Protein AF-A0A2G2HKJ2-F1 (afdb_monomer_lite)

Secondary structure (DSSP, 8-state):
-HHHHHHHHHHHTTS---PPEEEEPEETTEEEEESEEESS-EEE---SSS----STTTTTT-TT--HHHHHHHHHHHHHHHHHHTT----EEEEETTTEEEEEEE-SPP-TTTTTEEEEPEETTEEEEESEEESS-EEEEEEE------HHHHTTT-----HHHHHHHHHHHHHHHHHTTS--EEEE-STT-EEEEEE-

Structure (mmCIF, N/CA/C/O backbone):
data_AF-A0A2G2HKJ2-F1
#
_entry.id   AF-A0A2G2HKJ2-F1
#
loop_
_atom_site.group_PDB
_atom_site.id
_atom_site.type_symbol
_atom_site.label_atom_id
_atom_site.label_alt_id
_atom_site.label_comp_id
_atom_site.label_asym_id
_atom_site.label_entity_id
_atom_site.label_seq_id
_atom_site.pdbx_PDB_ins_code
_atom_site.Cartn_x
_atom_site.Cartn_y
_atom_site.Cartn_z
_atom_site.occupancy
_atom_site.B_iso_or_equiv
_atom_site.auth_seq_id
_atom_site.auth_comp_id
_atom_site.auth_asym_id
_atom_site.auth_atom_id
_atom_site.pdbx_PDB_model_num
ATOM 1 N N . MET A 1 1 ? -19.735 -28.233 -35.154 1.00 52.03 1 MET A N 1
ATOM 2 C CA . MET A 1 1 ? -19.304 -28.441 -33.749 1.00 52.03 1 MET A CA 1
ATOM 3 C C . MET A 1 1 ? -17.831 -28.107 -33.473 1.00 52.03 1 MET A C 1
ATOM 5 O O . MET A 1 1 ? -17.578 -27.467 -32.465 1.00 52.03 1 MET A O 1
ATOM 9 N N . ARG A 1 2 ? -16.859 -28.416 -34.354 1.00 47.97 2 ARG A N 1
ATOM 10 C CA . ARG A 1 2 ? -15.429 -28.080 -34.124 1.00 47.97 2 ARG A CA 1
ATOM 11 C C . ARG A 1 2 ? -15.113 -26.580 -33.939 1.00 47.97 2 ARG A C 1
ATOM 13 O O . ARG A 1 2 ? -14.234 -26.255 -33.157 1.00 47.97 2 ARG A O 1
ATOM 20 N N . LYS A 1 3 ? -15.853 -25.666 -34.584 1.00 49.62 3 LYS A N 1
ATOM 21 C CA . LYS A 1 3 ? -15.628 -24.207 -34.464 1.00 49.62 3 LYS A CA 1
ATOM 22 C C . LYS A 1 3 ? -16.093 -23.591 -33.130 1.00 49.62 3 LYS A C 1
ATOM 24 O O . LYS A 1 3 ? -15.545 -22.571 -32.734 1.00 49.62 3 LYS A O 1
ATOM 29 N N . LEU A 1 4 ? -17.049 -24.206 -32.421 1.00 50.69 4 LEU A N 1
ATOM 30 C CA . LEU A 1 4 ? -17.496 -23.726 -31.100 1.00 50.69 4 LEU A CA 1
ATOM 31 C C . LEU A 1 4 ? -16.528 -24.129 -29.977 1.00 50.69 4 LEU A C 1
ATOM 33 O O . LEU A 1 4 ? -16.338 -23.369 -29.033 1.00 50.69 4 LEU A O 1
ATOM 37 N N . LEU A 1 5 ? -15.862 -25.281 -30.112 1.00 47.31 5 LEU A N 1
ATOM 38 C CA . LEU A 1 5 ? -14.882 -25.753 -29.130 1.00 47.31 5 LEU A CA 1
ATOM 39 C C . LEU A 1 5 ? -13.623 -24.863 -29.098 1.00 47.31 5 LEU A C 1
ATOM 41 O O . LEU A 1 5 ? -13.052 -24.631 -28.038 1.00 47.31 5 LEU A O 1
ATOM 45 N N . SER A 1 6 ? -13.224 -24.300 -30.245 1.00 51.47 6 SER A N 1
ATOM 46 C CA . SER A 1 6 ? -12.048 -23.421 -30.350 1.00 51.47 6 SER A CA 1
ATOM 47 C C . SER A 1 6 ? -12.245 -22.042 -29.705 1.00 51.47 6 SER A C 1
ATOM 49 O O . SER A 1 6 ? -11.276 -21.453 -29.236 1.00 51.47 6 SER A O 1
ATOM 51 N N . ILE A 1 7 ? -13.480 -21.533 -29.636 1.00 54.12 7 ILE A N 1
ATOM 52 C CA . ILE A 1 7 ? -13.782 -20.233 -29.008 1.00 54.12 7 ILE A CA 1
ATOM 53 C C . ILE A 1 7 ? -13.769 -20.354 -27.475 1.00 54.12 7 ILE A C 1
ATOM 55 O O . ILE A 1 7 ? -13.317 -19.440 -26.790 1.00 54.12 7 ILE A O 1
ATOM 59 N N . LEU A 1 8 ? -14.180 -21.505 -26.932 1.00 48.53 8 LEU A N 1
ATOM 60 C CA . LEU A 1 8 ? -14.198 -21.745 -25.487 1.00 48.53 8 LEU A CA 1
ATOM 61 C C . LEU A 1 8 ? -12.781 -21.880 -24.895 1.00 48.53 8 LEU A C 1
ATOM 63 O O . LEU A 1 8 ? -12.517 -21.385 -23.803 1.00 48.53 8 LEU A O 1
ATOM 67 N N . VAL A 1 9 ? -11.840 -22.472 -25.640 1.00 52.41 9 VAL A N 1
ATOM 68 C CA . VAL A 1 9 ? -10.432 -22.600 -25.213 1.00 52.41 9 VAL A CA 1
ATOM 69 C C . VAL A 1 9 ? -9.710 -21.244 -25.218 1.00 52.41 9 VAL A C 1
ATOM 71 O O . VAL A 1 9 ? -8.873 -20.996 -24.352 1.00 52.41 9 VAL A O 1
ATOM 74 N N . LEU A 1 10 ? -10.083 -20.323 -26.117 1.00 45.00 10 LEU A N 1
ATOM 75 C CA . LEU A 1 10 ? -9.480 -18.985 -26.190 1.00 45.00 10 LEU A CA 1
ATOM 76 C C . LEU A 1 10 ? -9.860 -18.086 -24.994 1.00 45.00 10 LEU A C 1
ATOM 78 O O . LEU A 1 10 ? -9.082 -17.218 -24.598 1.00 45.00 10 LEU A O 1
ATOM 82 N N . PHE A 1 11 ? -11.033 -18.307 -24.388 1.00 47.16 11 PHE A N 1
ATOM 83 C CA . PHE A 1 11 ? -11.491 -17.539 -23.222 1.00 47.16 11 PHE A CA 1
ATOM 84 C C . PHE A 1 11 ? -10.850 -17.989 -21.902 1.00 47.16 11 PHE A C 1
ATOM 86 O O . PHE A 1 11 ? -10.675 -17.171 -20.999 1.00 47.16 11 PHE A O 1
ATOM 93 N N . ILE A 1 12 ? -10.435 -19.254 -21.790 1.00 49.56 12 ILE A N 1
ATOM 94 C CA . ILE A 1 12 ? -9.798 -19.773 -20.568 1.00 49.56 12 ILE A CA 1
ATOM 95 C C . ILE A 1 12 ? -8.350 -19.266 -20.446 1.00 49.56 12 ILE A C 1
ATOM 97 O O . ILE A 1 12 ? -7.880 -18.990 -19.343 1.00 49.56 12 ILE A O 1
ATOM 101 N N . THR A 1 13 ? -7.656 -19.029 -21.564 1.00 43.94 13 THR A N 1
ATOM 102 C CA . THR A 1 13 ? -6.252 -18.576 -21.557 1.00 43.94 13 THR A CA 1
ATOM 103 C C . THR A 1 13 ? -6.049 -17.095 -21.208 1.00 43.94 13 THR A C 1
ATOM 105 O O . THR A 1 13 ? -4.914 -16.675 -20.996 1.00 43.94 13 THR A O 1
ATOM 108 N N . LEU A 1 14 ? -7.110 -16.282 -21.123 1.00 44.09 14 LEU A N 1
ATOM 109 C CA . LEU A 1 14 ? -6.991 -14.838 -20.858 1.00 44.09 14 LEU A CA 1
ATOM 110 C C . LEU A 1 14 ? -6.982 -14.461 -19.366 1.00 44.09 14 LEU A C 1
ATOM 112 O O . LEU A 1 14 ? -6.641 -13.327 -19.033 1.00 44.09 14 LEU A O 1
ATOM 116 N N . ASN A 1 15 ? -7.286 -15.393 -18.457 1.00 41.97 15 ASN A N 1
ATOM 117 C CA . ASN A 1 15 ? -7.337 -15.105 -17.016 1.00 41.97 15 ASN A CA 1
ATOM 118 C C . ASN A 1 15 ? -6.021 -15.361 -16.264 1.00 41.97 15 ASN A C 1
ATOM 120 O O . ASN A 1 15 ? -5.925 -15.069 -15.075 1.00 41.97 15 ASN A O 1
ATOM 124 N N . SER A 1 16 ? -4.962 -15.811 -16.940 1.00 44.75 16 SER A N 1
ATOM 125 C CA . SER A 1 16 ? -3.641 -16.008 -16.322 1.00 44.75 16 SER A CA 1
ATOM 126 C C . SER A 1 16 ? -2.787 -14.735 -16.293 1.00 44.75 16 SER A C 1
ATOM 128 O O . SER A 1 16 ? -1.560 -14.797 -16.390 1.00 44.75 16 SER A O 1
ATOM 130 N N . VAL A 1 17 ? -3.396 -13.555 -16.122 1.00 57.88 17 VAL A N 1
ATOM 131 C CA . VAL A 1 17 ? -2.625 -12.389 -15.673 1.00 57.88 17 VAL A CA 1
ATOM 132 C C . VAL A 1 17 ? -2.301 -12.635 -14.206 1.00 57.88 17 VAL A C 1
ATOM 134 O O . VAL A 1 17 ? -3.098 -12.308 -13.331 1.00 57.88 17 VAL A O 1
ATOM 137 N N . ALA A 1 18 ? -1.144 -13.252 -13.953 1.00 67.81 18 ALA A N 1
ATOM 138 C CA . ALA A 1 18 ? -0.643 -13.526 -12.613 1.00 67.81 18 ALA A CA 1
ATOM 139 C C . ALA A 1 18 ? -0.828 -12.287 -11.725 1.00 67.81 18 ALA A C 1
ATOM 141 O O . ALA A 1 18 ? -0.243 -11.224 -11.969 1.00 67.81 18 ALA A O 1
ATOM 142 N N . GLN A 1 19 ? -1.714 -12.412 -10.737 1.00 82.62 19 GLN A N 1
ATOM 143 C CA . GLN A 1 19 ? -2.015 -11.338 -9.807 1.00 82.62 19 GLN A CA 1
ATOM 144 C C . GLN A 1 19 ? -0.781 -11.100 -8.942 1.00 82.62 19 GLN A C 1
ATOM 146 O O . GLN A 1 19 ? -0.264 -12.011 -8.295 1.00 82.62 19 GLN A O 1
ATOM 151 N N . ILE A 1 20 ? -0.286 -9.867 -8.958 1.00 93.69 20 ILE A N 1
ATOM 152 C CA . ILE A 1 20 ? 0.893 -9.492 -8.187 1.00 93.69 20 ILE A CA 1
ATOM 153 C C . ILE A 1 20 ? 0.443 -9.252 -6.754 1.00 93.69 20 ILE A C 1
ATOM 155 O O . ILE A 1 20 ? -0.407 -8.397 -6.505 1.00 93.69 20 ILE A O 1
ATOM 159 N N . LYS A 1 21 ? 1.007 -10.026 -5.829 1.00 95.50 21 LYS A N 1
ATOM 160 C CA . LYS A 1 21 ? 0.674 -9.957 -4.409 1.00 95.50 21 LYS A CA 1
ATOM 161 C C . LYS A 1 21 ? 1.690 -9.119 -3.635 1.00 95.50 21 LYS A C 1
ATOM 163 O O . LYS A 1 21 ? 2.883 -9.115 -3.950 1.00 95.50 21 LYS A O 1
ATOM 168 N N . ALA A 1 22 ? 1.205 -8.448 -2.601 1.00 96.25 22 ALA A N 1
ATOM 169 C CA . ALA A 1 22 ? 1.999 -7.691 -1.646 1.00 96.25 22 ALA A CA 1
ATOM 170 C C . ALA A 1 22 ? 1.664 -8.087 -0.212 1.00 96.25 22 ALA A C 1
ATOM 172 O O . ALA A 1 22 ? 0.548 -8.527 0.070 1.00 96.25 22 ALA A O 1
ATOM 173 N N . LYS A 1 23 ? 2.616 -7.852 0.689 1.00 96.81 23 LYS A N 1
ATOM 174 C CA . LYS A 1 23 ? 2.397 -7.842 2.131 1.00 96.81 23 LYS A CA 1
ATOM 175 C C . LYS A 1 23 ? 2.208 -6.402 2.595 1.00 96.81 23 LYS A C 1
ATOM 177 O O . LYS A 1 23 ? 3.107 -5.572 2.442 1.00 96.81 23 LYS A O 1
ATOM 182 N N . VAL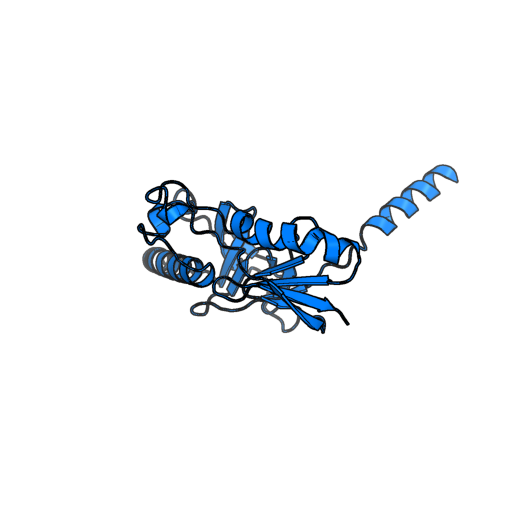 A 1 24 ? 1.033 -6.083 3.130 1.00 95.44 24 VAL A N 1
ATOM 183 C CA . VAL A 1 24 ? 0.709 -4.718 3.564 1.00 95.44 24 VAL A CA 1
ATOM 184 C C . VAL A 1 24 ? 1.271 -4.406 4.946 1.00 95.44 24 VAL A C 1
ATOM 186 O O . VAL A 1 24 ? 1.415 -5.276 5.812 1.00 95.44 24 VAL A O 1
ATOM 189 N N . GLN A 1 25 ? 1.595 -3.134 5.162 1.00 93.44 25 GLN A N 1
ATOM 190 C CA . GLN A 1 25 ? 2.058 -2.646 6.454 1.00 93.44 25 GLN A CA 1
ATOM 191 C C . GLN A 1 25 ? 0.883 -2.253 7.358 1.00 93.44 25 GLN A C 1
ATOM 193 O O . GLN A 1 25 ? -0.250 -2.044 6.917 1.00 93.44 25 GLN A O 1
ATOM 198 N N . LYS A 1 26 ? 1.173 -2.141 8.658 1.00 94.44 26 LYS A N 1
ATOM 199 C CA . LYS A 1 26 ? 0.239 -1.604 9.649 1.00 94.44 26 LYS A CA 1
ATOM 200 C C . LYS A 1 26 ? 0.606 -0.170 10.000 1.00 94.44 26 LYS A C 1
ATOM 202 O O . LYS A 1 26 ? 1.778 0.148 10.180 1.00 94.44 26 LYS A O 1
ATOM 207 N N . VAL A 1 27 ? -0.403 0.675 10.177 1.00 90.31 27 VAL A N 1
ATOM 208 C CA . VAL A 1 27 ? -0.263 2.043 10.683 1.00 90.31 27 VAL A CA 1
ATOM 209 C C . VAL A 1 27 ? -1.134 2.170 11.923 1.00 90.31 27 VAL A C 1
ATOM 211 O O . VAL A 1 27 ? -2.346 1.993 11.853 1.00 90.31 27 VAL A O 1
ATOM 214 N N . ASN A 1 28 ? -0.520 2.463 13.072 1.00 89.12 28 ASN A N 1
ATOM 215 C CA . ASN A 1 28 ? -1.204 2.494 14.374 1.00 89.12 28 ASN A CA 1
ATOM 216 C C . ASN A 1 28 ? -1.963 1.181 14.684 1.00 89.12 28 ASN A C 1
ATOM 218 O O . ASN A 1 28 ? -3.077 1.213 15.193 1.00 89.12 28 ASN A O 1
ATOM 222 N N . GLY A 1 29 ? -1.388 0.028 14.323 1.00 92.44 29 GLY A N 1
ATOM 223 C CA . GLY A 1 29 ? -1.995 -1.294 14.541 1.00 92.44 29 GLY A CA 1
ATOM 224 C C . GLY A 1 29 ? -3.053 -1.718 13.512 1.00 92.44 29 GLY A C 1
ATOM 225 O O . GLY A 1 29 ? -3.395 -2.899 13.472 1.00 92.44 29 GLY A O 1
ATOM 226 N N . ILE A 1 30 ? -3.496 -0.803 12.644 1.00 94.94 30 ILE A N 1
ATOM 227 C CA . ILE A 1 30 ? -4.506 -1.034 11.603 1.00 94.94 30 ILE A CA 1
ATOM 228 C C . ILE A 1 30 ? -3.828 -1.374 10.276 1.00 94.94 30 ILE A C 1
ATOM 230 O O . ILE A 1 30 ? -2.855 -0.723 9.891 1.00 94.94 30 ILE A O 1
ATOM 234 N N . GLU A 1 31 ? -4.328 -2.385 9.568 1.00 95.75 31 GLU A N 1
ATOM 235 C CA . GLU A 1 31 ? -3.826 -2.748 8.238 1.00 95.75 31 GLU A CA 1
ATOM 236 C C . GLU A 1 31 ? -4.263 -1.713 7.194 1.00 95.75 31 GLU A C 1
ATOM 238 O O . GLU A 1 31 ? -5.413 -1.266 7.193 1.00 95.75 31 GLU A O 1
ATOM 243 N N . VAL A 1 32 ? -3.344 -1.309 6.313 1.00 93.88 32 VAL A N 1
ATOM 244 C CA . VAL A 1 32 ? -3.606 -0.254 5.327 1.00 93.88 32 VAL A CA 1
ATOM 245 C C . VAL A 1 32 ? -3.400 -0.780 3.915 1.00 93.88 32 VAL A C 1
ATOM 247 O O . VAL A 1 32 ? -2.283 -1.088 3.508 1.00 93.88 32 VAL A O 1
ATOM 250 N N . TYR A 1 33 ? -4.482 -0.805 3.149 1.00 93.69 33 TYR A N 1
ATOM 251 C CA . TYR A 1 33 ? -4.508 -1.270 1.770 1.00 93.69 33 TYR A CA 1
ATOM 252 C C . TYR A 1 33 ? -4.622 -0.053 0.840 1.00 93.69 33 TYR A C 1
ATOM 254 O O . TYR A 1 33 ? -5.699 0.518 0.663 1.00 93.69 33 TYR A O 1
ATOM 262 N N . LEU A 1 34 ? -3.488 0.411 0.300 1.00 90.62 34 LEU A N 1
ATOM 263 C CA . LEU A 1 34 ? -3.415 1.555 -0.619 1.00 90.62 34 LEU A CA 1
ATOM 264 C C . LEU A 1 34 ? -3.061 1.074 -2.021 1.00 90.62 34 LEU A C 1
ATOM 266 O O . LEU A 1 34 ? -1.975 0.532 -2.214 1.00 90.62 34 LEU A O 1
ATOM 270 N N . LEU A 1 35 ? -3.953 1.297 -2.996 1.00 89.38 35 LEU A N 1
ATOM 271 C CA . LEU A 1 35 ? -3.816 0.712 -4.341 1.00 89.38 35 LEU A CA 1
ATOM 272 C C . LEU A 1 35 ? -3.555 -0.797 -4.288 1.00 89.38 35 LEU A C 1
ATOM 274 O O . LEU A 1 35 ? -2.789 -1.357 -5.072 1.00 89.38 35 LEU A O 1
ATOM 278 N N . ALA A 1 36 ? -4.192 -1.447 -3.328 1.00 92.06 36 ALA A N 1
ATOM 279 C CA . ALA A 1 36 ? -4.148 -2.875 -3.141 1.00 92.06 36 ALA A CA 1
ATOM 280 C C . ALA A 1 36 ? -5.488 -3.306 -2.547 1.00 92.06 36 ALA A C 1
ATOM 282 O O . ALA A 1 36 ? -6.085 -2.552 -1.781 1.00 92.06 36 ALA A O 1
ATOM 283 N N . GLU A 1 37 ? -5.945 -4.497 -2.902 1.00 92.25 37 GLU A N 1
ATOM 284 C CA . GLU A 1 37 ? -7.172 -5.091 -2.369 1.00 92.25 37 GLU A CA 1
ATOM 285 C C . GLU A 1 37 ? -6.812 -6.255 -1.447 1.00 92.25 37 GLU A C 1
ATOM 287 O O . GLU A 1 37 ? -6.007 -7.096 -1.859 1.00 92.25 37 GLU A O 1
ATOM 292 N N . PRO A 1 38 ? -7.364 -6.339 -0.224 1.00 95.25 38 PRO A N 1
ATOM 293 C CA . PRO A 1 38 ? -7.175 -7.508 0.624 1.00 95.25 38 PRO A CA 1
ATOM 294 C C . PRO A 1 38 ? -7.597 -8.792 -0.098 1.00 95.25 38 PRO A C 1
ATOM 296 O O . PRO A 1 38 ? -8.610 -8.815 -0.789 1.00 95.25 38 PRO A O 1
ATOM 299 N N . VAL A 1 39 ? -6.832 -9.871 0.085 1.00 95.25 39 VAL A N 1
ATOM 300 C CA . VAL A 1 39 ? -7.245 -11.213 -0.373 1.00 95.25 39 VAL A CA 1
ATOM 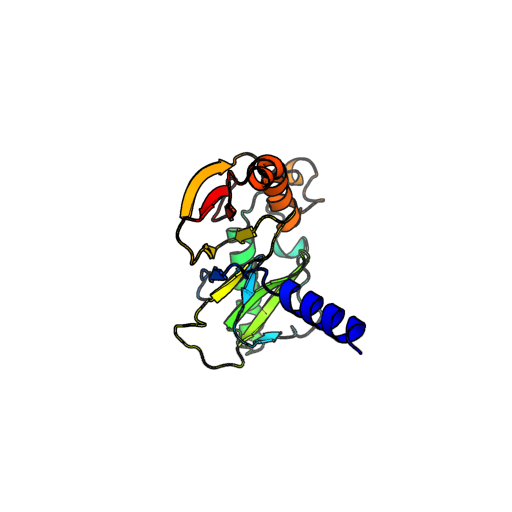301 C C . VAL A 1 39 ? -8.319 -11.807 0.541 1.00 95.25 39 VAL A C 1
ATOM 303 O O . VAL A 1 39 ? -9.098 -12.650 0.112 1.00 95.25 39 VAL A O 1
ATOM 306 N N . ARG A 1 40 ? -8.342 -11.370 1.801 1.00 95.69 40 ARG A N 1
ATOM 307 C CA . ARG A 1 40 ? -9.315 -11.792 2.807 1.00 95.69 40 ARG A CA 1
ATOM 308 C C . ARG A 1 40 ? -10.708 -11.280 2.482 1.00 95.69 40 ARG A C 1
ATOM 310 O O . ARG A 1 40 ? -10.848 -10.160 1.993 1.00 95.69 40 ARG A O 1
ATOM 317 N N . GLU A 1 41 ? -11.721 -12.061 2.829 1.00 93.88 41 GLU A N 1
ATOM 318 C CA . GLU A 1 41 ? -13.110 -11.615 2.740 1.00 93.88 41 GLU A CA 1
ATOM 319 C C . GLU A 1 41 ? -13.389 -10.539 3.793 1.00 93.88 41 GLU A C 1
ATOM 321 O O . GLU A 1 41 ? -12.940 -10.627 4.942 1.00 93.88 41 GLU A O 1
ATOM 326 N N . TYR A 1 42 ? -14.111 -9.494 3.397 1.00 93.94 42 TYR A N 1
ATOM 327 C CA . TYR A 1 42 ? -14.418 -8.381 4.278 1.00 93.94 42 TYR A CA 1
ATOM 328 C C . TYR A 1 42 ? -15.773 -7.757 3.975 1.00 93.94 42 TYR A C 1
ATOM 330 O O . TYR A 1 42 ? -16.247 -7.743 2.840 1.00 93.94 42 TYR A O 1
ATOM 338 N N . GLU A 1 43 ? -16.350 -7.149 5.003 1.00 90.56 43 GLU A N 1
ATOM 339 C CA . GLU A 1 43 ? -17.463 -6.223 4.874 1.00 90.56 43 GLU A CA 1
ATOM 340 C C . GLU A 1 43 ? -16.964 -4.784 5.019 1.00 90.56 43 GLU A C 1
ATOM 342 O O . GLU A 1 43 ? -16.083 -4.468 5.826 1.00 90.56 43 GLU A O 1
ATOM 347 N N . THR A 1 44 ? -17.529 -3.879 4.224 1.00 87.62 44 THR A N 1
ATOM 348 C CA . THR A 1 44 ? -17.299 -2.448 4.415 1.00 87.62 44 THR A CA 1
ATOM 349 C C . THR A 1 44 ? -18.157 -1.954 5.564 1.00 87.62 44 THR A C 1
ATOM 351 O O . THR A 1 44 ? -19.382 -2.091 5.531 1.00 87.62 44 THR A O 1
ATOM 354 N N . LEU A 1 45 ? -17.541 -1.300 6.539 1.00 82.81 45 LEU A N 1
ATOM 355 C CA . LEU A 1 45 ? -18.274 -0.663 7.617 1.00 82.81 45 LEU A CA 1
ATOM 356 C C . LEU A 1 45 ? -18.832 0.654 7.076 1.00 82.81 45 LEU A C 1
ATOM 358 O O . LEU A 1 45 ? -18.098 1.615 6.825 1.00 82.81 45 LEU A O 1
ATOM 362 N N . LYS A 1 46 ? -20.146 0.690 6.827 1.00 61.84 46 LYS A N 1
ATOM 363 C CA . LYS A 1 46 ? -20.839 1.946 6.531 1.00 61.84 46 LYS A CA 1
ATOM 364 C C . LYS A 1 46 ? -20.673 2.837 7.757 1.00 61.84 46 LYS A C 1
ATOM 366 O O . LYS A 1 46 ? -21.256 2.561 8.798 1.00 61.84 46 LYS A O 1
ATOM 371 N N . GLY A 1 47 ? -19.883 3.901 7.631 1.00 49.03 47 GLY A N 1
ATOM 372 C CA . GLY A 1 47 ? -19.928 4.983 8.608 1.00 49.03 47 GLY A CA 1
ATOM 373 C C . GLY A 1 47 ? -21.376 5.449 8.732 1.00 49.03 47 GLY A C 1
ATOM 374 O O . GLY A 1 47 ? -22.030 5.667 7.706 1.00 49.03 47 GLY A O 1
ATOM 375 N N . GLY A 1 48 ? -21.887 5.538 9.961 1.00 37.03 48 GLY A N 1
ATOM 376 C CA . GLY A 1 48 ? -23.160 6.191 10.231 1.00 37.03 48 GLY A CA 1
ATOM 377 C C . GLY A 1 48 ? -23.134 7.580 9.594 1.00 37.03 48 GLY A C 1
ATOM 378 O O . GLY A 1 48 ? -22.392 8.456 10.025 1.00 37.03 48 GLY A O 1
ATOM 379 N N . GLY A 1 49 ? -23.878 7.745 8.499 1.00 34.19 49 GLY A N 1
ATOM 380 C CA . GLY A 1 49 ? -23.828 8.934 7.652 1.00 34.19 49 GLY A CA 1
ATOM 381 C C . GLY A 1 49 ? -22.624 8.965 6.702 1.00 34.19 49 GLY A C 1
ATOM 382 O O . GLY A 1 49 ? -21.477 8.873 7.123 1.00 34.19 49 GLY A O 1
ATOM 383 N N . LYS A 1 50 ? -22.922 9.106 5.397 1.00 39.84 50 LYS A N 1
ATOM 384 C CA . LYS A 1 50 ? -22.023 9.485 4.283 1.00 39.84 50 LYS A CA 1
ATOM 385 C C . LYS A 1 50 ? -20.538 9.258 4.593 1.00 39.84 50 LYS A C 1
ATOM 387 O O . LYS A 1 50 ? -19.885 10.151 5.130 1.00 39.84 50 LYS A O 1
ATOM 392 N N . GLY A 1 51 ? -20.027 8.072 4.241 1.00 45.62 51 GLY A N 1
ATOM 393 C CA . GLY A 1 51 ? -18.631 7.691 4.466 1.00 45.62 51 GLY A CA 1
ATOM 394 C C . GLY A 1 51 ? -17.688 8.862 4.201 1.00 45.62 51 GLY A C 1
ATOM 395 O O . GLY A 1 51 ? -17.835 9.544 3.188 1.00 45.62 51 GLY A O 1
ATOM 396 N N . ILE A 1 52 ? -16.804 9.137 5.165 1.00 48.88 52 ILE A N 1
ATOM 397 C CA . ILE A 1 52 ? -16.010 10.367 5.222 1.00 48.88 52 ILE A CA 1
ATOM 398 C C . ILE A 1 52 ? -15.290 10.550 3.882 1.00 48.88 52 ILE A C 1
ATOM 400 O O . ILE A 1 52 ? -14.284 9.891 3.610 1.00 48.88 52 ILE A O 1
ATOM 404 N N . GLN A 1 53 ? -15.828 11.432 3.035 1.00 47.25 53 GLN A N 1
ATOM 405 C CA . GLN A 1 53 ? -15.231 11.745 1.748 1.00 47.25 53 GLN A CA 1
ATOM 406 C C . GLN A 1 53 ? -13.828 12.275 2.007 1.00 47.25 53 GLN A C 1
ATOM 408 O O . GLN A 1 53 ? -13.616 13.120 2.883 1.00 47.25 53 GLN A O 1
ATOM 413 N N . TRP A 1 54 ? -12.864 11.752 1.255 1.00 49.75 54 TRP A N 1
ATOM 414 C CA . TRP A 1 54 ? -11.468 12.156 1.325 1.00 49.75 54 TRP A CA 1
ATOM 415 C C . TRP A 1 54 ? -11.336 13.557 0.708 1.00 49.75 54 TRP A C 1
ATOM 417 O O . TRP A 1 54 ? -10.943 13.734 -0.439 1.00 49.75 54 TRP A O 1
ATOM 427 N N . GLY A 1 55 ? -11.772 14.558 1.470 1.00 46.31 55 GLY A N 1
ATOM 428 C CA . GLY A 1 55 ? -11.813 15.966 1.106 1.00 46.31 55 GLY A CA 1
ATOM 429 C C . GLY A 1 55 ? -11.039 16.829 2.097 1.00 46.31 55 GLY A C 1
ATOM 430 O O . GLY A 1 55 ? -10.658 16.391 3.187 1.00 46.31 55 GLY A O 1
ATOM 431 N N . SER A 1 56 ? -10.819 18.081 1.701 1.00 39.44 56 SER A N 1
ATOM 432 C CA . SER A 1 56 ? -9.954 19.108 2.307 1.00 39.44 56 SER A CA 1
ATOM 433 C C . SER A 1 56 ? -10.077 19.281 3.831 1.00 39.44 56 SER A C 1
ATOM 435 O O . SER A 1 56 ? -9.131 19.732 4.477 1.00 39.44 56 SER A O 1
ATOM 437 N N . ALA A 1 57 ? -11.197 18.853 4.422 1.00 42.28 57 ALA A N 1
ATOM 438 C CA . ALA A 1 57 ? -11.468 18.875 5.857 1.00 42.28 57 ALA A CA 1
ATOM 439 C C . ALA A 1 57 ? -10.661 17.851 6.690 1.00 42.28 57 ALA A C 1
ATOM 441 O O . ALA A 1 57 ? -10.499 18.041 7.892 1.00 42.28 57 ALA A O 1
ATOM 442 N N . ILE A 1 58 ? -10.141 16.763 6.101 1.00 50.19 58 ILE A N 1
ATOM 443 C CA . ILE A 1 58 ? -9.313 15.771 6.829 1.00 50.19 58 ILE A CA 1
ATOM 444 C C . ILE A 1 58 ? -7.856 16.241 6.941 1.00 50.19 58 ILE A C 1
ATOM 446 O O . ILE A 1 58 ? -7.171 15.940 7.916 1.00 50.19 58 ILE A O 1
ATOM 450 N N . THR A 1 59 ? -7.380 17.009 5.958 1.00 50.50 59 THR A N 1
ATOM 451 C CA . THR A 1 59 ? -5.993 17.493 5.898 1.00 50.50 59 THR A CA 1
ATOM 452 C C . THR A 1 59 ? -5.761 18.802 6.654 1.00 50.50 59 THR A C 1
ATOM 454 O O . THR A 1 59 ? -4.613 19.222 6.760 1.00 50.50 59 THR A O 1
ATOM 457 N N . GLY A 1 60 ? -6.814 19.443 7.184 1.00 44.88 60 GLY A N 1
ATOM 458 C CA . GLY A 1 60 ? -6.707 20.596 8.090 1.00 44.88 60 GLY A CA 1
ATOM 459 C C . GLY A 1 60 ? -5.824 21.742 7.582 1.00 44.88 60 GLY A C 1
ATOM 460 O O . GLY A 1 60 ? -5.140 22.369 8.378 1.00 44.88 60 GLY A O 1
ATOM 461 N N . GLY A 1 61 ? -5.760 21.966 6.266 1.00 42.78 61 GLY A N 1
ATOM 462 C CA . GLY A 1 61 ? -4.922 23.021 5.687 1.00 42.78 61 GLY A CA 1
ATOM 463 C C . GLY A 1 61 ? -3.406 22.780 5.738 1.00 42.78 61 GLY A C 1
ATOM 464 O O . GLY A 1 61 ? -2.650 23.688 5.413 1.00 42.78 61 GLY A O 1
ATOM 465 N N . LEU A 1 62 ? -2.922 21.581 6.090 1.00 41.94 62 LEU A N 1
ATOM 466 C CA . LEU A 1 62 ? -1.482 21.296 6.111 1.00 41.94 62 LEU A CA 1
ATOM 467 C C . LEU A 1 62 ? -0.956 20.963 4.710 1.00 41.94 62 LEU A C 1
ATOM 469 O O . LEU A 1 62 ? -0.994 19.837 4.206 1.00 41.94 62 LEU A O 1
ATOM 473 N N . ILE A 1 63 ? -0.450 22.011 4.074 1.00 50.50 63 ILE A N 1
ATOM 474 C CA . ILE A 1 63 ? 0.270 22.002 2.808 1.00 50.50 63 ILE A CA 1
ATOM 475 C C . ILE A 1 63 ? 1.615 21.273 3.037 1.00 50.50 63 ILE A C 1
ATOM 477 O O . ILE A 1 63 ? 2.471 21.865 3.675 1.00 50.50 63 ILE A O 1
ATOM 481 N N . ASN A 1 64 ? 1.768 20.001 2.602 1.00 56.44 64 ASN A N 1
ATOM 482 C CA . ASN A 1 64 ? 3.021 19.201 2.384 1.00 56.44 64 ASN A CA 1
ATOM 483 C C . ASN A 1 64 ? 2.851 17.695 2.677 1.00 56.44 64 ASN A C 1
ATOM 485 O O . ASN A 1 64 ? 3.768 16.909 2.472 1.00 56.44 64 ASN A O 1
ATOM 489 N N . GLU A 1 65 ? 1.759 17.249 3.286 1.00 67.56 65 GLU A N 1
ATOM 490 C CA . GLU A 1 65 ? 1.842 15.969 4.006 1.00 67.56 65 GLU A CA 1
ATOM 491 C C . GLU A 1 65 ? 2.066 14.744 3.108 1.00 67.56 65 GLU A C 1
ATOM 493 O O . GLU A 1 65 ? 1.450 14.597 2.049 1.00 67.56 65 GLU A O 1
ATOM 498 N N . SER A 1 66 ? 2.948 13.842 3.554 1.00 74.56 66 SER A N 1
ATOM 499 C CA . SER A 1 66 ? 3.188 12.567 2.874 1.00 74.56 66 SER A CA 1
ATOM 500 C C . SER A 1 66 ? 1.940 11.680 2.927 1.00 74.56 66 SER A C 1
ATOM 502 O O . SER A 1 66 ? 1.123 11.808 3.840 1.00 74.56 66 SER A O 1
ATOM 504 N N . ILE A 1 67 ? 1.806 10.739 1.984 1.00 79.94 67 ILE A N 1
ATOM 505 C CA . ILE A 1 67 ? 0.699 9.761 1.979 1.00 79.94 67 ILE A CA 1
ATOM 506 C C . ILE A 1 67 ? 0.575 9.057 3.343 1.00 79.94 67 ILE A C 1
ATOM 508 O O . ILE A 1 67 ? -0.515 9.018 3.904 1.00 79.94 67 ILE A O 1
ATOM 512 N N . ALA A 1 68 ? 1.690 8.608 3.929 1.00 82.50 68 ALA A N 1
ATOM 513 C CA . ALA A 1 68 ? 1.706 7.961 5.242 1.00 82.50 68 ALA A CA 1
ATOM 514 C C . ALA A 1 68 ? 1.169 8.868 6.365 1.00 82.50 68 ALA A C 1
ATOM 516 O O . ALA A 1 68 ? 0.409 8.421 7.223 1.00 82.50 68 ALA A O 1
ATOM 517 N N . THR A 1 69 ? 1.511 10.160 6.340 1.00 82.38 69 THR A N 1
ATOM 518 C CA . THR A 1 69 ? 1.002 11.149 7.303 1.00 82.38 69 THR A CA 1
ATOM 519 C C . THR A 1 69 ? -0.510 11.323 7.167 1.00 82.38 69 THR A C 1
ATOM 521 O O . THR A 1 69 ? -1.225 11.271 8.170 1.00 82.38 69 THR A O 1
ATOM 524 N N . LYS A 1 70 ? -1.010 11.465 5.931 1.00 79.88 70 LYS A N 1
ATOM 525 C CA . LYS A 1 70 ? -2.448 11.597 5.644 1.00 79.88 70 LYS A CA 1
ATOM 526 C C . LYS A 1 70 ? -3.225 10.364 6.109 1.00 79.88 70 LYS A C 1
ATOM 528 O O . LYS A 1 70 ? -4.251 10.495 6.771 1.00 79.88 70 LYS A O 1
ATOM 533 N N . VAL A 1 71 ? -2.698 9.175 5.826 1.00 84.19 71 VAL A N 1
ATOM 534 C CA . VAL A 1 71 ? -3.268 7.888 6.251 1.00 84.19 71 VAL A CA 1
ATOM 535 C C . VAL A 1 71 ? -3.292 7.768 7.772 1.00 84.19 71 VAL A C 1
ATOM 537 O O . VAL A 1 71 ? -4.330 7.444 8.341 1.00 84.19 71 VAL A O 1
ATOM 540 N N . SER A 1 72 ? -2.191 8.094 8.454 1.00 88.06 72 SER A N 1
ATOM 541 C CA . SER A 1 72 ? -2.130 8.039 9.920 1.00 88.06 72 SER A CA 1
ATOM 542 C C . SER A 1 72 ? -3.150 8.980 10.570 1.00 88.06 72 SER A C 1
ATOM 544 O O . SER A 1 72 ? -3.851 8.581 11.500 1.00 88.06 72 SER A O 1
ATOM 546 N N . LYS A 1 73 ? -3.301 10.207 10.052 1.00 85.19 73 LYS A N 1
ATOM 547 C CA . LYS A 1 73 ? -4.332 11.148 10.519 1.00 85.19 73 LYS A CA 1
ATOM 548 C C . LYS A 1 73 ? -5.747 10.632 10.285 1.00 85.19 73 LYS A C 1
ATOM 550 O O . LYS A 1 73 ? -6.574 10.726 11.191 1.00 85.19 73 LYS A O 1
ATOM 555 N N . TYR A 1 74 ? -6.011 10.076 9.104 1.00 84.00 74 TYR A N 1
ATOM 556 C CA . TYR A 1 74 ? -7.299 9.471 8.783 1.00 84.00 74 TYR A CA 1
ATOM 557 C C . TYR A 1 74 ? -7.640 8.350 9.771 1.00 84.00 74 TYR A C 1
ATOM 559 O O . TYR A 1 74 ? -8.691 8.401 10.401 1.00 84.00 74 TYR A O 1
ATOM 567 N N . ILE A 1 75 ? -6.717 7.406 9.990 1.00 88.81 75 ILE A N 1
ATOM 568 C CA . ILE A 1 75 ? -6.899 6.292 10.931 1.00 88.81 75 ILE A CA 1
ATOM 569 C C . ILE A 1 75 ? -7.149 6.809 12.348 1.00 88.81 75 ILE A C 1
ATOM 571 O O . ILE A 1 75 ? -8.059 6.328 13.013 1.00 88.81 75 ILE A O 1
ATOM 575 N N . LYS A 1 76 ? -6.402 7.820 12.813 1.00 89.81 76 LYS A N 1
ATOM 576 C CA . LYS A 1 76 ? -6.620 8.421 14.141 1.00 89.81 76 LYS A CA 1
ATOM 577 C C . LYS A 1 76 ? -8.014 9.040 14.276 1.00 89.81 76 LYS A C 1
ATOM 579 O O . LYS A 1 76 ? -8.674 8.832 15.292 1.00 89.81 76 LYS A O 1
ATOM 584 N N . LYS A 1 77 ? -8.470 9.790 13.265 1.00 86.62 77 LYS A N 1
ATOM 585 C CA . LYS A 1 77 ? -9.808 10.402 13.258 1.00 86.62 77 LYS A CA 1
ATOM 586 C C . LYS A 1 77 ? -10.902 9.333 13.244 1.00 86.62 77 LYS A C 1
ATOM 588 O O . LYS A 1 77 ? -11.834 9.416 14.039 1.00 86.62 77 LYS A O 1
ATOM 593 N N . LEU A 1 78 ? -10.748 8.326 12.388 1.00 85.25 78 LEU A N 1
ATOM 594 C CA . LEU A 1 78 ? -11.685 7.218 12.250 1.00 85.25 78 LEU A CA 1
ATOM 595 C C . LEU A 1 78 ? -11.770 6.387 13.533 1.00 85.25 78 LEU A C 1
ATOM 597 O O . LEU A 1 78 ? -12.863 6.144 14.026 1.00 85.25 78 LEU A O 1
ATOM 601 N N . ALA A 1 79 ? -10.628 6.044 14.133 1.00 88.56 79 ALA A N 1
ATOM 602 C CA . ALA A 1 79 ? -10.573 5.322 15.399 1.00 88.56 79 ALA A CA 1
ATOM 603 C C . ALA A 1 79 ? -11.240 6.099 16.540 1.00 88.56 79 ALA A C 1
ATOM 605 O O . ALA A 1 79 ? -11.956 5.506 17.341 1.00 88.56 79 ALA A O 1
ATOM 606 N N . LYS A 1 80 ? -11.058 7.426 16.601 1.00 88.69 80 LYS A N 1
ATOM 607 C CA . LYS A 1 80 ? -11.744 8.269 17.591 1.00 88.69 80 LYS A CA 1
ATOM 608 C C . LYS A 1 80 ? -13.262 8.252 17.393 1.00 88.69 80 LYS A C 1
ATOM 610 O O . LYS A 1 80 ? -13.987 8.116 18.371 1.00 88.69 80 LYS A O 1
ATOM 615 N N . GLN A 1 81 ? -13.731 8.376 16.153 1.00 85.56 81 GLN A N 1
ATOM 616 C CA . GLN A 1 81 ? -15.159 8.327 15.842 1.00 85.56 81 GLN A CA 1
ATOM 617 C C . GLN A 1 81 ? -15.760 6.959 16.191 1.00 85.56 81 GLN A C 1
ATOM 619 O O . GLN A 1 81 ? -16.731 6.879 16.933 1.00 85.56 81 GLN A O 1
ATOM 624 N N . TYR A 1 82 ? -15.137 5.880 15.724 1.00 87.12 82 TYR A N 1
ATOM 625 C CA . TYR A 1 82 ? -15.649 4.524 15.912 1.00 87.12 82 TYR A CA 1
ATOM 626 C C . TYR A 1 82 ? -15.583 4.081 17.374 1.00 87.12 82 TYR A C 1
ATOM 628 O O . TYR A 1 82 ? -16.451 3.340 17.821 1.00 87.12 82 TYR A O 1
ATOM 636 N N . LYS A 1 83 ? -14.627 4.600 18.158 1.00 88.31 83 LYS A N 1
ATOM 637 C CA . LYS A 1 83 ? -14.614 4.417 19.615 1.00 88.31 83 LYS A CA 1
ATOM 638 C C . LYS A 1 83 ? -15.873 4.990 20.276 1.00 88.31 83 LYS A C 1
ATOM 640 O O . LYS A 1 83 ? -16.410 4.346 21.169 1.00 88.31 83 LYS A O 1
ATOM 645 N N . ASN A 1 84 ? -16.346 6.160 19.844 1.00 85.31 84 ASN A N 1
ATOM 646 C CA . ASN A 1 84 ? -17.565 6.771 20.389 1.00 85.31 84 ASN A CA 1
ATOM 647 C C . ASN A 1 84 ? -18.831 6.002 19.980 1.00 85.31 84 ASN A C 1
ATOM 649 O O . ASN A 1 84 ? -19.788 5.952 20.741 1.00 85.31 84 ASN A O 1
ATOM 653 N N . GLU A 1 85 ? -18.819 5.390 18.795 1.00 84.44 85 GLU A N 1
ATOM 654 C CA . GLU A 1 85 ? -19.928 4.590 18.254 1.00 84.44 85 GLU A CA 1
ATOM 655 C C . GLU A 1 85 ? -19.846 3.100 18.659 1.00 84.44 85 GLU A C 1
ATOM 657 O O . GLU A 1 85 ? -20.690 2.302 18.262 1.00 84.44 85 GLU A O 1
ATOM 662 N N . ASN A 1 86 ? -18.832 2.705 19.442 1.00 87.75 86 ASN A N 1
ATOM 663 C CA . ASN A 1 86 ? -18.520 1.314 19.801 1.00 87.75 86 ASN A CA 1
ATOM 664 C C . ASN A 1 86 ? -18.389 0.363 18.586 1.00 87.75 86 ASN A C 1
ATOM 666 O O . ASN A 1 86 ? -18.704 -0.826 18.654 1.00 87.75 86 ASN A O 1
ATOM 670 N N . ILE A 1 87 ? -17.896 0.884 17.461 1.00 87.75 87 ILE A N 1
ATOM 671 C CA . ILE A 1 87 ? -17.644 0.127 16.233 1.00 87.75 87 ILE A CA 1
ATOM 672 C C . ILE A 1 87 ? -16.184 -0.334 16.228 1.00 87.75 87 ILE A C 1
ATOM 674 O O . ILE A 1 87 ? -15.261 0.436 16.496 1.00 87.75 87 ILE A O 1
ATOM 678 N N . LYS A 1 88 ? -15.952 -1.603 15.885 1.00 90.06 88 LYS A N 1
ATOM 679 C CA . LYS A 1 88 ? -14.608 -2.162 15.680 1.00 90.06 88 LYS A CA 1
ATOM 680 C C . LYS A 1 88 ? -14.349 -2.356 14.190 1.00 90.06 88 LYS A C 1
ATOM 682 O O . LYS A 1 88 ? -15.242 -2.788 13.469 1.00 90.06 88 LYS A O 1
ATOM 687 N N . PHE A 1 89 ? -13.127 -2.064 13.756 1.00 93.19 89 PHE A N 1
ATOM 688 C CA . PHE A 1 89 ? -12.667 -2.250 12.382 1.00 93.19 89 PHE A CA 1
ATOM 689 C C . PHE A 1 89 ? -11.236 -2.788 12.378 1.00 93.19 89 PHE A C 1
ATOM 691 O O . PHE A 1 89 ? -10.464 -2.484 13.290 1.00 93.19 89 PHE A O 1
ATOM 698 N N . ASP A 1 90 ? -10.890 -3.566 11.356 1.00 94.50 90 ASP A N 1
ATOM 699 C CA . ASP A 1 90 ? -9.601 -4.269 11.285 1.00 94.50 90 ASP A CA 1
ATOM 700 C C . ASP A 1 90 ? -8.604 -3.562 10.365 1.00 94.50 90 ASP A C 1
ATOM 702 O O . ASP A 1 90 ? -7.388 -3.574 10.589 1.00 94.50 90 ASP A O 1
ATOM 706 N N . ALA A 1 91 ? -9.124 -2.942 9.307 1.00 95.31 91 ALA A N 1
ATOM 707 C CA . ALA A 1 91 ? -8.315 -2.381 8.244 1.00 95.31 91 ALA A CA 1
ATOM 708 C C . ALA A 1 91 ? -8.987 -1.182 7.575 1.00 95.31 91 ALA A C 1
ATOM 710 O O . ALA A 1 91 ? -10.179 -0.914 7.750 1.00 95.31 91 ALA A O 1
ATOM 711 N N . VAL A 1 92 ? -8.197 -0.466 6.781 1.00 92.12 92 VAL A N 1
ATOM 712 C CA . VAL A 1 92 ? -8.677 0.575 5.875 1.00 92.12 92 VAL A CA 1
ATOM 713 C C . VAL A 1 92 ? -8.240 0.269 4.447 1.00 92.12 92 VAL A C 1
ATOM 715 O O . VAL A 1 92 ? -7.079 -0.064 4.208 1.00 92.12 92 VAL A O 1
ATOM 718 N N . VAL A 1 93 ? -9.161 0.423 3.498 1.00 90.06 93 VAL A N 1
ATOM 719 C CA . VAL A 1 93 ? -8.908 0.232 2.064 1.00 90.06 93 VAL A CA 1
ATOM 720 C C . VAL A 1 93 ? -9.117 1.552 1.339 1.00 90.06 93 VAL A C 1
ATOM 722 O O . VAL A 1 93 ? -10.112 2.240 1.566 1.00 90.06 93 VAL A O 1
ATOM 725 N N . TYR A 1 94 ? -8.169 1.927 0.484 1.00 85.12 94 TYR A N 1
ATOM 726 C CA . TYR A 1 94 ? -8.288 3.064 -0.421 1.00 85.12 94 TYR A CA 1
ATOM 727 C C . TYR A 1 94 ? -8.575 2.565 -1.833 1.00 85.12 94 TYR A C 1
ATOM 729 O O . TYR A 1 94 ? -7.664 2.120 -2.535 1.00 85.12 94 TYR A O 1
ATOM 737 N N . THR A 1 95 ? -9.839 2.663 -2.240 1.00 69.25 95 THR A N 1
ATOM 738 C CA . THR A 1 95 ? -10.298 2.219 -3.557 1.00 69.25 95 THR A CA 1
ATOM 739 C C . THR A 1 95 ? -10.565 3.407 -4.481 1.00 69.25 95 THR A C 1
ATOM 741 O O . THR A 1 95 ? -11.075 4.456 -4.069 1.00 69.25 95 THR A O 1
ATOM 744 N N . ASN A 1 96 ? -10.218 3.241 -5.761 1.00 59.97 96 ASN A N 1
ATOM 745 C CA . ASN A 1 96 ? -10.598 4.139 -6.860 1.00 59.97 96 ASN A CA 1
ATOM 746 C C . ASN A 1 96 ? -10.274 5.629 -6.638 1.00 59.97 96 ASN A C 1
ATOM 748 O O . ASN A 1 96 ? -11.044 6.506 -7.038 1.00 59.97 96 ASN A O 1
ATOM 752 N N . GLY A 1 97 ? -9.181 5.935 -5.940 1.00 57.72 97 GLY A N 1
ATOM 753 C CA . GLY A 1 97 ? -8.643 7.292 -5.895 1.00 57.72 97 GLY A CA 1
ATOM 754 C C . GLY A 1 97 ? -9.437 8.312 -5.085 1.00 57.72 97 GLY A C 1
ATOM 755 O O . GLY A 1 97 ? -9.047 9.484 -5.046 1.00 57.72 97 GLY A O 1
ATOM 756 N N . LYS A 1 98 ? -10.540 7.915 -4.440 1.00 60.66 98 LYS A N 1
ATOM 757 C CA . LYS A 1 98 ? -11.524 8.874 -3.906 1.00 60.66 98 LYS A CA 1
ATOM 758 C C . LYS A 1 98 ? -11.875 8.674 -2.442 1.00 60.66 98 LYS A C 1
ATOM 760 O O . LYS A 1 98 ? -12.171 9.662 -1.772 1.00 60.66 98 LYS A O 1
ATOM 765 N N . GLN A 1 99 ? -11.837 7.448 -1.929 1.00 70.38 99 GLN A N 1
ATOM 766 C CA . GLN A 1 99 ? -12.329 7.184 -0.583 1.00 70.38 99 GLN A CA 1
ATOM 767 C C . GLN A 1 99 ? -11.495 6.126 0.131 1.00 70.38 99 GLN A C 1
ATOM 769 O O . GLN A 1 99 ? -11.175 5.080 -0.426 1.00 70.38 99 GLN A O 1
ATOM 774 N N . MET A 1 100 ? -11.140 6.431 1.380 1.00 80.69 100 MET A N 1
ATOM 775 C CA . MET A 1 100 ? -10.720 5.418 2.338 1.00 80.69 100 MET A CA 1
ATOM 776 C C . MET A 1 100 ? -11.963 4.896 3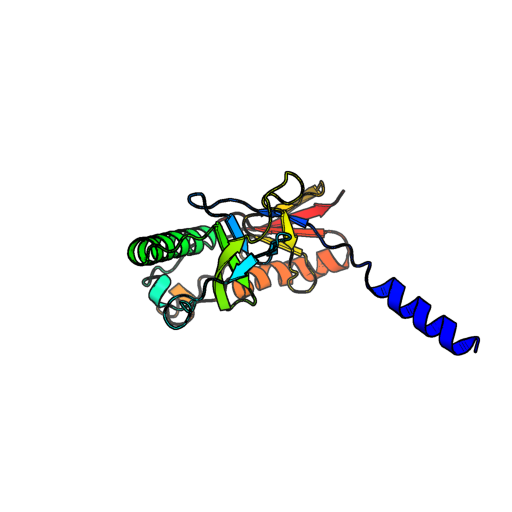.054 1.00 80.69 100 MET A C 1
ATOM 778 O O . MET A 1 100 ? -12.795 5.693 3.499 1.00 80.69 100 MET A O 1
ATOM 782 N N . THR A 1 101 ? -12.064 3.580 3.174 1.00 84.12 101 THR A N 1
ATOM 783 C CA . THR A 1 101 ? -13.191 2.886 3.799 1.00 84.12 101 THR A CA 1
ATOM 784 C C . THR A 1 101 ? -12.659 1.962 4.884 1.00 84.12 101 THR A C 1
ATOM 786 O O . THR A 1 101 ? -11.706 1.220 4.643 1.00 84.12 101 THR A O 1
ATOM 789 N N . ALA A 1 102 ? -13.247 2.018 6.081 1.00 91.00 102 ALA A N 1
ATOM 790 C CA . ALA A 1 102 ? -12.995 1.015 7.109 1.00 91.00 102 ALA A CA 1
ATOM 791 C C . ALA A 1 102 ? -13.664 -0.299 6.723 1.00 91.00 102 ALA A C 1
ATOM 793 O O . ALA A 1 102 ? -14.809 -0.320 6.268 1.00 91.00 102 ALA A O 1
ATOM 794 N N . ILE A 1 103 ? -12.948 -1.390 6.945 1.00 92.38 103 ILE A N 1
ATOM 795 C CA . ILE A 1 103 ? -13.446 -2.733 6.692 1.00 92.38 103 ILE A CA 1
ATOM 796 C C . ILE A 1 103 ? -13.278 -3.594 7.938 1.00 92.38 103 ILE A C 1
ATOM 798 O O . ILE A 1 103 ? -12.435 -3.324 8.805 1.00 92.38 103 ILE A O 1
ATOM 802 N N . LYS A 1 104 ? -14.083 -4.646 8.000 1.00 93.75 104 LYS A N 1
ATOM 803 C CA . LYS A 1 104 ? -13.972 -5.714 8.984 1.00 93.75 104 LYS A CA 1
ATOM 804 C C . LYS A 1 104 ? -13.860 -7.032 8.240 1.00 93.75 104 LYS A C 1
ATOM 806 O O . LYS A 1 104 ? -14.638 -7.279 7.321 1.00 93.75 104 LYS A O 1
ATOM 811 N N . PHE A 1 105 ? -12.879 -7.847 8.600 1.00 96.44 105 PHE A N 1
ATOM 812 C CA . PHE A 1 105 ? -12.710 -9.139 7.950 1.00 96.44 105 PHE A CA 1
ATOM 813 C C . PHE A 1 105 ? -13.773 -10.119 8.441 1.00 96.44 105 PHE A C 1
ATOM 815 O O . PHE A 1 105 ? -14.062 -10.188 9.637 1.00 96.44 105 PHE A O 1
ATOM 822 N N . THR A 1 106 ? -14.349 -10.870 7.509 1.00 95.62 106 THR A N 1
ATOM 823 C CA . THR A 1 106 ? -15.403 -11.857 7.784 1.00 95.62 106 THR A CA 1
ATOM 824 C C . THR A 1 106 ? -14.852 -13.277 7.869 1.00 95.62 106 THR A C 1
ATOM 826 O O . THR A 1 106 ? -15.497 -14.155 8.436 1.00 95.62 106 THR A O 1
ATOM 829 N N . ASP A 1 107 ? -13.643 -13.499 7.354 1.00 95.38 107 ASP A N 1
ATOM 830 C CA . ASP A 1 107 ? -12.956 -14.785 7.355 1.00 95.38 107 ASP A CA 1
ATOM 831 C C . ASP A 1 107 ? -11.998 -14.965 8.548 1.00 95.38 107 ASP A C 1
ATOM 833 O O . ASP A 1 107 ? -11.629 -14.026 9.267 1.00 95.38 107 ASP A O 1
ATOM 837 N N . LYS A 1 108 ? -11.539 -16.206 8.751 1.00 95.44 108 LYS A N 1
ATOM 838 C CA . LYS A 1 108 ? -10.481 -16.501 9.720 1.00 95.44 108 LYS A CA 1
ATOM 839 C C . LYS A 1 108 ? -9.124 -16.105 9.142 1.00 95.44 108 LYS A C 1
ATOM 841 O O . LYS A 1 108 ? -8.759 -16.465 8.025 1.00 95.44 108 LYS A O 1
ATOM 846 N N . LYS A 1 109 ? -8.336 -15.411 9.956 1.00 96.00 109 LYS A N 1
ATOM 847 C CA . LYS A 1 109 ? -6.945 -15.098 9.641 1.00 96.00 109 LYS A CA 1
ATOM 848 C C . LYS A 1 109 ? -6.089 -16.372 9.615 1.00 96.00 109 LYS A C 1
ATOM 850 O O . LYS A 1 109 ? -6.071 -17.118 10.595 1.00 96.00 109 LYS A O 1
ATOM 855 N N . THR A 1 110 ? -5.336 -16.565 8.539 1.00 96.06 110 THR A N 1
ATOM 856 C CA . THR A 1 110 ? -4.348 -17.632 8.344 1.00 96.06 110 THR A CA 1
ATOM 857 C C . THR A 1 110 ? -2.989 -17.031 7.955 1.00 96.06 110 THR A C 1
ATOM 859 O O . THR A 1 110 ? -2.919 -15.861 7.563 1.00 96.06 110 THR A O 1
ATOM 862 N N . PRO A 1 111 ? -1.878 -17.779 8.063 1.00 93.00 111 PRO A N 1
ATOM 863 C CA . PRO A 1 111 ? -0.571 -17.309 7.596 1.00 93.00 111 PRO A CA 1
ATOM 864 C C . PRO A 1 111 ? -0.548 -16.924 6.108 1.00 93.00 111 PRO A C 1
ATOM 866 O O . PRO A 1 111 ? 0.177 -16.010 5.720 1.00 93.00 111 PRO A O 1
ATOM 869 N N . GLU A 1 112 ? -1.365 -17.580 5.284 1.00 91.81 112 GLU A N 1
ATOM 870 C CA . GLU A 1 112 ? -1.429 -17.391 3.830 1.00 91.81 112 GLU A CA 1
ATOM 871 C C . GLU A 1 112 ? -2.249 -16.164 3.420 1.00 91.81 112 GLU A C 1
ATOM 873 O O . GLU A 1 112 ? -2.101 -15.683 2.295 1.00 91.81 112 GLU A O 1
ATOM 878 N N . ASN A 1 113 ? -3.114 -15.658 4.308 1.00 93.75 113 ASN A N 1
ATOM 879 C CA . ASN A 1 113 ? -3.955 -14.488 4.052 1.00 93.75 113 ASN A CA 1
ATOM 880 C C . ASN A 1 113 ? -3.618 -13.278 4.950 1.00 93.75 113 ASN A C 1
ATOM 882 O O . ASN A 1 113 ? -4.142 -12.186 4.720 1.00 93.75 113 ASN A O 1
ATOM 886 N N . ASP A 1 114 ? -2.708 -13.427 5.926 1.00 95.50 114 ASP A N 1
ATOM 887 C CA . ASP A 1 114 ? -2.268 -12.340 6.809 1.00 95.50 114 ASP A CA 1
ATOM 888 C C . ASP A 1 114 ? -1.638 -11.197 6.012 1.00 95.50 114 ASP A C 1
ATOM 890 O O . ASP A 1 114 ? -0.497 -11.292 5.549 1.00 95.50 114 ASP A O 1
ATOM 894 N N . ARG A 1 115 ? -2.364 -10.075 5.929 1.00 96.25 115 ARG A N 1
ATOM 895 C CA . ARG A 1 115 ? -1.916 -8.842 5.267 1.00 96.25 115 ARG A CA 1
ATOM 896 C C . ARG A 1 115 ? -1.554 -9.043 3.800 1.00 96.25 115 ARG A C 1
ATOM 898 O O . ARG A 1 115 ? -0.740 -8.295 3.260 1.00 96.25 115 ARG A O 1
ATOM 905 N N . ILE A 1 116 ? -2.135 -10.047 3.154 1.00 97.25 116 ILE A N 1
ATOM 906 C CA . ILE A 1 116 ? -1.892 -10.303 1.741 1.00 97.25 116 ILE A CA 1
ATOM 907 C C . ILE A 1 116 ? -2.888 -9.501 0.917 1.00 97.25 116 ILE A C 1
ATOM 909 O O . ILE A 1 116 ? -4.095 -9.537 1.160 1.00 97.25 116 ILE A O 1
ATOM 913 N N . ALA A 1 117 ? -2.368 -8.780 -0.070 1.00 95.81 117 ALA A N 1
ATOM 914 C CA . ALA A 1 117 ? -3.167 -7.943 -0.945 1.00 95.81 117 ALA A CA 1
ATOM 915 C C . ALA A 1 117 ? -2.811 -8.146 -2.416 1.00 95.81 117 ALA A C 1
ATOM 917 O O . ALA A 1 117 ? -1.653 -8.392 -2.757 1.00 95.81 117 ALA A O 1
ATOM 918 N N . ILE A 1 118 ? -3.802 -7.996 -3.288 1.00 95.00 118 ILE A N 1
ATOM 919 C CA . ILE A 1 118 ? -3.633 -7.931 -4.738 1.00 95.00 118 ILE A CA 1
ATOM 920 C C . ILE A 1 118 ? -3.324 -6.486 -5.113 1.00 95.00 118 ILE A C 1
ATOM 922 O O . ILE A 1 118 ? -4.108 -5.579 -4.841 1.00 95.00 118 ILE A O 1
ATOM 926 N N . VAL A 1 119 ? -2.175 -6.269 -5.745 1.00 94.06 119 VAL A N 1
ATOM 927 C CA . VAL A 1 119 ? -1.677 -4.938 -6.099 1.00 94.06 119 VAL A CA 1
ATOM 928 C C . VAL A 1 119 ? -2.378 -4.396 -7.339 1.00 94.06 119 VAL A C 1
ATOM 930 O O . VAL A 1 119 ? -2.423 -5.045 -8.388 1.00 94.06 119 VAL A O 1
ATOM 933 N N . GLN A 1 120 ? -2.865 -3.162 -7.240 1.00 91.25 120 GLN A N 1
ATOM 934 C CA . GLN A 1 120 ? -3.427 -2.428 -8.364 1.00 91.25 120 GLN A CA 1
ATOM 935 C C . GLN A 1 120 ? -2.327 -1.804 -9.232 1.00 91.25 120 GLN A C 1
ATOM 937 O O . GLN A 1 120 ? -1.168 -1.629 -8.838 1.00 91.25 120 GLN A O 1
ATOM 942 N N . LYS A 1 121 ? -2.699 -1.471 -10.469 1.00 91.94 121 LYS A N 1
ATOM 943 C CA . LYS A 1 121 ? -1.779 -0.947 -11.479 1.00 91.94 121 LYS A CA 1
ATOM 944 C C . LYS A 1 121 ? -2.149 0.482 -11.853 1.00 91.94 121 LYS A C 1
ATOM 946 O O . LYS A 1 121 ? -3.309 0.772 -12.117 1.00 91.94 121 LYS A O 1
ATOM 951 N N . ILE A 1 122 ? -1.144 1.343 -11.992 1.00 89.44 122 ILE A N 1
ATOM 952 C CA . ILE A 1 122 ? -1.278 2.668 -12.607 1.00 89.44 122 ILE A CA 1
ATOM 953 C C . ILE A 1 122 ? -0.547 2.634 -13.943 1.00 89.44 122 ILE A C 1
ATOM 955 O O . ILE A 1 122 ? 0.639 2.315 -13.989 1.00 89.44 122 ILE A O 1
ATOM 959 N N . GLU A 1 123 ? -1.235 2.964 -15.041 1.00 90.31 123 GLU A N 1
ATOM 960 C CA . GLU A 1 123 ? -0.662 2.901 -16.402 1.00 90.31 123 GLU A CA 1
ATOM 961 C C . GLU A 1 123 ? -0.099 1.502 -16.743 1.00 90.31 123 GLU A C 1
ATOM 963 O O . GLU A 1 123 ? 0.902 1.366 -17.449 1.00 90.31 123 GLU A O 1
ATOM 968 N N . GLY A 1 124 ? -0.722 0.451 -16.197 1.00 92.19 124 GLY A N 1
ATOM 969 C CA . GLY A 1 124 ? -0.273 -0.938 -16.331 1.00 92.19 124 GLY A CA 1
ATOM 970 C C . GLY A 1 124 ? 0.916 -1.322 -15.439 1.00 92.19 124 GLY A C 1
ATOM 971 O O . GLY A 1 124 ? 1.282 -2.494 -15.413 1.00 92.19 124 GLY A O 1
ATOM 972 N N . ILE A 1 125 ? 1.485 -0.378 -14.683 1.00 95.62 125 ILE A N 1
ATOM 973 C CA . ILE A 1 125 ? 2.618 -0.600 -13.779 1.00 95.62 125 ILE A CA 1
ATOM 974 C C . ILE A 1 125 ? 2.085 -0.945 -12.380 1.00 95.62 125 ILE A C 1
ATOM 976 O O . ILE A 1 125 ? 1.309 -0.158 -11.840 1.00 95.62 125 ILE A O 1
ATOM 980 N N . PRO A 1 126 ? 2.492 -2.066 -11.766 1.00 95.81 126 PRO A N 1
ATOM 981 C CA . PRO A 1 126 ? 2.160 -2.387 -10.376 1.00 95.81 126 PRO A CA 1
ATOM 982 C C . PRO A 1 126 ? 2.745 -1.358 -9.397 1.00 95.81 126 PRO A C 1
ATOM 984 O O . PRO A 1 126 ? 3.921 -0.994 -9.515 1.00 95.81 126 PRO A O 1
ATOM 987 N N . PHE A 1 127 ? 1.935 -0.910 -8.433 1.00 94.12 127 PHE A N 1
ATOM 988 C CA . PHE A 1 127 ? 2.330 0.067 -7.413 1.00 94.12 127 PHE A CA 1
ATOM 989 C C . PHE A 1 127 ? 2.178 -0.491 -6.000 1.00 94.12 127 PHE A C 1
ATOM 991 O O . PHE A 1 127 ? 1.071 -0.718 -5.529 1.00 94.12 127 PHE A O 1
ATOM 998 N N . PHE A 1 128 ? 3.293 -0.624 -5.292 1.00 95.44 128 PHE A N 1
ATOM 999 C CA . PHE A 1 128 ? 3.327 -1.027 -3.893 1.00 95.44 128 PHE A CA 1
ATOM 1000 C C . PHE A 1 128 ? 3.371 0.226 -3.027 1.00 95.44 128 PHE A C 1
ATOM 1002 O O . PHE A 1 128 ? 4.418 0.856 -2.888 1.00 95.44 128 PHE A O 1
ATOM 1009 N N . VAL A 1 129 ? 2.222 0.649 -2.505 1.00 92.69 129 VAL A N 1
ATOM 1010 C CA . VAL A 1 129 ? 2.116 1.846 -1.660 1.00 92.69 129 VAL A CA 1
ATOM 1011 C C . VAL A 1 129 ? 1.974 1.395 -0.214 1.00 92.69 129 VAL A C 1
ATOM 1013 O O . VAL A 1 129 ? 0.992 0.740 0.125 1.00 92.69 129 VAL A O 1
ATOM 1016 N N . MET A 1 130 ? 2.955 1.721 0.632 1.00 91.94 130 MET A N 1
ATOM 1017 C CA . MET A 1 130 ? 3.004 1.265 2.035 1.00 91.94 130 MET A CA 1
ATOM 1018 C C . MET A 1 130 ? 2.842 -0.261 2.182 1.00 91.94 130 MET A C 1
ATOM 1020 O O . MET A 1 130 ? 2.197 -0.772 3.097 1.00 91.94 130 MET A O 1
ATOM 1024 N N . SER A 1 131 ? 3.413 -0.992 1.233 1.00 94.81 131 SER A N 1
ATOM 1025 C CA . SER A 1 131 ? 3.386 -2.447 1.146 1.00 94.81 131 SER A CA 1
ATOM 1026 C C . SER A 1 131 ? 4.657 -2.928 0.459 1.00 94.81 131 SER A C 1
ATOM 1028 O O . SER A 1 131 ? 5.319 -2.152 -0.234 1.00 94.81 131 SER A O 1
ATOM 1030 N N . GLU A 1 132 ? 4.995 -4.198 0.654 1.00 95.62 132 GLU A N 1
ATOM 1031 C CA . GLU A 1 132 ? 6.168 -4.819 0.041 1.00 95.62 132 GLU A CA 1
ATOM 1032 C C . GLU A 1 132 ? 5.767 -5.960 -0.894 1.00 95.62 132 GLU A C 1
ATOM 1034 O O . GLU A 1 132 ? 4.831 -6.706 -0.586 1.00 95.62 132 GLU A O 1
ATOM 1039 N N . PRO A 1 133 ? 6.446 -6.125 -2.041 1.00 96.81 133 PRO A N 1
ATOM 1040 C CA . PRO A 1 133 ? 6.252 -7.294 -2.882 1.00 96.81 133 PRO A CA 1
ATOM 1041 C C . PRO A 1 133 ? 6.598 -8.585 -2.146 1.00 96.81 133 PRO A C 1
ATOM 1043 O O . PRO A 1 133 ? 7.606 -8.663 -1.457 1.00 96.81 133 PRO A O 1
ATOM 1046 N N . ILE A 1 134 ? 5.780 -9.620 -2.343 1.00 95.94 134 ILE A N 1
ATOM 1047 C CA . ILE A 1 134 ? 6.094 -10.967 -1.833 1.00 95.94 134 ILE A CA 1
ATOM 1048 C C . ILE A 1 134 ? 7.181 -11.625 -2.684 1.00 95.94 134 ILE A C 1
ATOM 1050 O O . ILE A 1 134 ? 7.998 -12.391 -2.186 1.00 95.94 134 ILE A O 1
ATOM 1054 N N . LYS A 1 135 ? 7.167 -11.341 -3.988 1.00 95.38 135 LYS A N 1
ATOM 1055 C CA . LYS A 1 135 ? 8.163 -11.855 -4.921 1.00 95.38 135 LYS A CA 1
ATOM 1056 C C . LYS A 1 135 ? 9.486 -11.119 -4.721 1.00 95.38 135 LYS A C 1
ATOM 1058 O O . LYS A 1 135 ? 9.478 -9.893 -4.629 1.00 95.38 135 LYS A O 1
ATOM 1063 N N . GLU A 1 136 ? 10.593 -11.854 -4.741 1.00 96.50 136 GLU A N 1
ATOM 1064 C CA . GLU A 1 136 ? 11.936 -11.276 -4.708 1.00 96.50 136 GLU A CA 1
ATOM 1065 C C . GLU A 1 136 ? 12.169 -10.286 -5.853 1.00 96.50 136 GLU A C 1
ATOM 1067 O O . GLU A 1 136 ? 11.671 -10.446 -6.977 1.00 96.50 136 GLU A O 1
ATOM 1072 N N . TYR A 1 137 ? 12.931 -9.241 -5.553 1.00 97.06 137 TYR A N 1
ATOM 1073 C CA . TYR A 1 137 ? 13.214 -8.173 -6.490 1.00 97.06 137 TYR A CA 1
ATOM 1074 C C . TYR A 1 137 ? 14.582 -7.554 -6.245 1.00 97.06 137 TYR A C 1
ATOM 1076 O O . TYR A 1 137 ? 15.076 -7.494 -5.121 1.00 97.06 137 TYR A O 1
ATOM 1084 N N . GLU A 1 138 ? 15.135 -6.990 -7.308 1.00 97.31 138 GLU A N 1
ATOM 1085 C CA . GLU A 1 138 ? 16.272 -6.090 -7.253 1.00 97.31 138 GLU A CA 1
ATOM 1086 C C . GLU A 1 138 ? 15.814 -4.630 -7.340 1.00 97.31 138 GLU A C 1
ATOM 1088 O O . GLU A 1 138 ? 14.855 -4.257 -8.034 1.00 97.31 138 GLU A O 1
ATOM 1093 N N . PHE A 1 139 ? 16.526 -3.769 -6.620 1.00 96.75 139 PHE A N 1
ATOM 1094 C CA . PHE A 1 139 ? 16.360 -2.333 -6.739 1.00 96.75 139 PHE A CA 1
ATOM 1095 C C . PHE A 1 139 ? 17.040 -1.836 -8.018 1.00 96.75 139 PHE A C 1
ATOM 1097 O O . PHE A 1 139 ? 18.233 -2.032 -8.217 1.00 96.75 139 PHE A O 1
ATOM 1104 N N . VAL A 1 140 ? 16.288 -1.133 -8.867 1.00 97.19 140 VAL A N 1
ATOM 1105 C CA . VAL A 1 140 ? 16.815 -0.607 -10.134 1.00 97.19 140 VAL A CA 1
ATOM 1106 C C . VAL A 1 140 ? 17.228 0.852 -9.996 1.00 97.19 140 VAL A C 1
ATOM 1108 O O . VAL A 1 140 ? 18.292 1.250 -10.465 1.00 97.19 140 VAL A O 1
ATOM 1111 N N . LYS A 1 141 ? 16.351 1.699 -9.438 1.00 95.44 141 LYS A N 1
ATOM 1112 C CA . LYS A 1 141 ? 16.637 3.131 -9.257 1.00 95.44 141 LYS A CA 1
ATOM 1113 C C . LYS A 1 141 ? 15.641 3.849 -8.360 1.00 95.44 141 LYS A C 1
ATOM 1115 O O . LYS A 1 141 ? 14.443 3.574 -8.379 1.00 95.44 141 LYS A O 1
ATOM 1120 N N . THR A 1 142 ? 16.112 4.926 -7.742 1.00 94.88 142 THR A N 1
ATOM 1121 C CA . THR A 1 142 ? 15.256 5.917 -7.087 1.00 94.88 142 THR A CA 1
ATOM 1122 C C . THR A 1 142 ? 14.645 6.859 -8.126 1.00 94.88 142 THR A C 1
ATOM 1124 O O . THR A 1 142 ? 15.297 7.320 -9.069 1.00 94.88 142 THR A O 1
ATOM 1127 N N . ILE A 1 143 ? 13.371 7.183 -7.947 1.00 91.25 143 ILE A N 1
ATOM 1128 C CA . ILE A 1 143 ? 12.600 8.121 -8.753 1.00 91.25 143 ILE A CA 1
ATOM 1129 C C . ILE A 1 143 ? 12.300 9.348 -7.894 1.00 91.25 143 ILE A C 1
ATOM 1131 O O . ILE A 1 143 ? 11.519 9.292 -6.947 1.00 91.25 143 ILE A O 1
ATOM 1135 N N . GLY A 1 144 ? 12.919 10.479 -8.230 1.00 84.88 144 GLY A N 1
ATOM 1136 C CA . GLY A 1 144 ? 12.659 11.765 -7.585 1.00 84.88 144 GLY A CA 1
ATOM 1137 C C . GLY A 1 144 ? 11.576 12.598 -8.280 1.00 84.88 144 GLY A C 1
ATOM 1138 O O . GLY A 1 144 ? 11.184 12.347 -9.427 1.00 84.88 144 GLY A O 1
ATOM 1139 N N . GLY A 1 145 ? 11.117 13.645 -7.589 1.00 70.44 145 GLY A N 1
ATOM 1140 C CA . GLY A 1 145 ? 10.319 14.728 -8.174 1.00 70.44 145 GLY A CA 1
ATOM 1141 C C . GLY A 1 145 ? 8.941 14.307 -8.692 1.00 70.44 145 GLY A C 1
ATOM 1142 O O . GLY A 1 145 ? 8.499 14.840 -9.712 1.00 70.44 145 GLY A O 1
ATOM 1143 N N . GLY A 1 146 ? 8.313 13.299 -8.078 1.00 60.62 146 GLY A N 1
ATOM 1144 C CA . GLY A 1 146 ? 6.938 12.894 -8.395 1.00 60.62 146 GLY A CA 1
ATOM 1145 C C . GLY A 1 146 ? 5.893 13.719 -7.647 1.00 60.62 146 GLY A C 1
ATOM 1146 O O . GLY A 1 146 ? 4.897 14.102 -8.237 1.00 60.62 146 GLY A O 1
ATOM 1147 N N . ILE A 1 147 ? 6.139 14.121 -6.401 1.00 62.78 147 ILE A N 1
ATOM 1148 C CA . ILE A 1 147 ? 5.155 14.882 -5.614 1.00 62.78 147 ILE A CA 1
ATOM 1149 C C . ILE A 1 147 ? 5.428 16.386 -5.753 1.00 62.78 147 ILE A C 1
ATOM 1151 O O . ILE A 1 147 ? 6.249 16.959 -5.035 1.00 62.78 147 ILE A O 1
ATOM 1155 N N . LYS A 1 148 ? 4.766 17.029 -6.728 1.00 56.62 148 LYS A N 1
ATOM 1156 C CA . LYS A 1 148 ? 4.739 18.499 -6.864 1.00 56.62 148 LYS A CA 1
ATOM 1157 C C . LYS A 1 148 ? 3.625 19.080 -5.993 1.00 56.62 148 LYS A C 1
ATOM 1159 O O . LYS A 1 148 ? 2.446 18.884 -6.278 1.00 56.62 148 LYS A O 1
ATOM 1164 N N . TRP A 1 149 ? 4.050 19.839 -4.996 1.00 49.03 149 TRP A N 1
ATOM 1165 C CA . TRP A 1 149 ? 3.298 20.680 -4.070 1.00 49.03 149 TRP A CA 1
ATOM 1166 C C . TRP A 1 149 ? 2.520 21.827 -4.734 1.00 49.03 149 TRP A C 1
ATOM 1168 O O . TRP A 1 149 ? 2.711 22.998 -4.413 1.00 49.03 149 TRP A O 1
ATOM 1178 N N . LYS A 1 150 ? 1.626 21.543 -5.682 1.00 47.66 150 LYS A N 1
ATOM 1179 C CA . LYS A 1 150 ? 0.792 22.627 -6.227 1.00 47.66 150 LYS A CA 1
ATOM 1180 C C . LYS A 1 150 ? -0.061 23.311 -5.147 1.00 47.66 150 LYS A C 1
ATOM 1182 O O . LYS A 1 150 ? -0.364 24.484 -5.301 1.00 47.66 150 LYS A O 1
ATOM 1187 N N . SER A 1 151 ? -0.330 22.643 -4.022 1.00 41.94 151 SER A N 1
ATOM 1188 C CA . SER A 1 151 ? -1.053 23.229 -2.892 1.00 41.94 151 SER A CA 1
ATOM 1189 C C . SER A 1 151 ? -0.364 24.436 -2.244 1.00 41.94 151 SER A C 1
ATOM 1191 O O . SER A 1 151 ? -1.069 25.253 -1.663 1.00 41.94 151 SER A O 1
ATOM 1193 N N . ALA A 1 152 ? 0.965 24.583 -2.352 1.00 41.31 152 ALA A N 1
ATOM 1194 C CA . ALA A 1 152 ? 1.672 25.752 -1.818 1.00 41.31 152 ALA A CA 1
ATOM 1195 C C . ALA A 1 152 ? 1.487 27.003 -2.690 1.00 41.31 152 ALA A C 1
ATOM 1197 O O . ALA A 1 152 ? 1.425 28.106 -2.166 1.00 41.31 152 ALA A O 1
ATOM 1198 N N . LEU A 1 153 ? 1.372 26.831 -4.012 1.00 40.56 153 LEU A N 1
ATOM 1199 C CA . LEU A 1 153 ? 1.216 27.948 -4.949 1.00 40.56 153 LEU A CA 1
ATOM 1200 C C . LEU A 1 153 ? -0.252 28.359 -5.144 1.00 40.56 153 LEU A C 1
ATOM 1202 O O . LEU A 1 153 ? -0.521 29.488 -5.525 1.00 40.56 153 LEU A O 1
ATOM 1206 N N . THR A 1 154 ? -1.204 27.448 -4.905 1.00 45.69 154 THR A N 1
ATOM 1207 C CA . THR A 1 154 ? -2.646 27.686 -5.118 1.00 45.69 154 THR A CA 1
ATOM 1208 C C . THR A 1 154 ? -3.437 27.845 -3.813 1.00 45.69 154 THR A C 1
ATOM 1210 O O . THR A 1 154 ? -4.628 27.539 -3.792 1.00 45.69 154 THR A O 1
ATOM 1213 N N . GLY A 1 155 ? -2.786 28.210 -2.701 1.00 41.47 155 GLY A N 1
ATOM 1214 C CA . GLY A 1 155 ? -3.462 28.470 -1.419 1.00 41.47 155 GLY A CA 1
ATOM 1215 C C . GLY A 1 155 ? -4.301 27.302 -0.876 1.00 41.47 155 GLY A C 1
ATOM 1216 O O . GLY A 1 155 ? -5.338 27.523 -0.265 1.00 41.47 155 GLY A O 1
ATOM 1217 N N . GLY A 1 156 ? -3.913 26.048 -1.137 1.00 38.91 156 GLY A N 1
ATOM 1218 C CA . GLY A 1 156 ? -4.648 24.876 -0.639 1.00 38.91 156 GLY A CA 1
ATOM 1219 C C . GLY A 1 156 ? -5.931 24.492 -1.397 1.00 38.91 156 GLY A C 1
ATOM 1220 O O . GLY A 1 156 ? -6.575 23.521 -1.008 1.00 38.91 156 GLY A O 1
ATOM 1221 N N . LEU A 1 157 ? -6.282 25.166 -2.501 1.00 34.69 157 LEU A N 1
ATOM 1222 C CA . LEU A 1 157 ? -7.522 24.886 -3.250 1.00 34.69 157 LEU A CA 1
ATOM 1223 C C . LEU A 1 157 ? -7.500 23.579 -4.067 1.00 34.69 157 LEU A C 1
ATOM 1225 O O . LEU A 1 157 ? -8.555 23.030 -4.372 1.00 34.69 157 LEU A O 1
ATOM 1229 N N . ILE A 1 158 ? -6.319 23.047 -4.407 1.00 39.16 158 ILE A N 1
ATOM 1230 C CA . ILE A 1 158 ? -6.186 21.832 -5.227 1.00 39.16 158 ILE A CA 1
ATOM 1231 C C . ILE A 1 158 ? -5.393 20.777 -4.450 1.00 39.16 158 ILE A C 1
ATOM 1233 O O . ILE A 1 158 ? -4.163 20.698 -4.523 1.00 39.16 158 ILE A O 1
ATOM 1237 N N . ASN A 1 159 ? -6.107 19.958 -3.678 1.00 50.31 159 ASN A N 1
ATOM 1238 C CA . ASN A 1 159 ? -5.559 18.742 -3.084 1.00 50.31 159 ASN A CA 1
ATOM 1239 C C . ASN A 1 159 ? -5.501 17.649 -4.161 1.00 50.31 159 ASN A C 1
ATOM 1241 O O . ASN A 1 159 ? -6.534 17.112 -4.556 1.00 50.31 159 ASN A O 1
ATOM 1245 N N . ASN A 1 160 ? -4.300 17.308 -4.636 1.00 58.47 160 ASN A N 1
ATOM 1246 C CA . ASN A 1 160 ? -4.144 16.169 -5.543 1.00 58.47 160 ASN A CA 1
ATOM 1247 C C . ASN A 1 160 ? -4.486 14.862 -4.809 1.00 58.47 160 ASN A C 1
ATOM 1249 O O . ASN A 1 160 ? -4.128 14.687 -3.637 1.00 58.47 160 ASN A O 1
ATOM 1253 N N . SER A 1 161 ? -5.140 13.930 -5.505 1.00 68.56 161 SER A N 1
ATOM 1254 C CA . SER A 1 161 ? -5.356 12.576 -4.983 1.00 68.56 161 SER A CA 1
ATOM 1255 C C 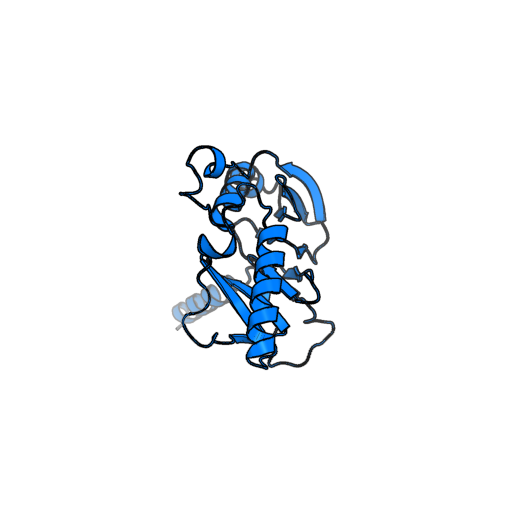. SER A 1 161 ? -4.036 11.796 -4.908 1.00 68.56 161 SER A C 1
ATOM 1257 O O . SER A 1 161 ? -3.067 12.116 -5.604 1.00 68.56 161 SER A O 1
ATOM 1259 N N . ILE A 1 162 ? -3.999 10.741 -4.084 1.00 75.06 162 ILE A N 1
ATOM 1260 C CA . ILE A 1 162 ? -2.846 9.827 -3.986 1.00 75.06 162 ILE A CA 1
ATOM 1261 C C . ILE A 1 162 ? -2.469 9.304 -5.380 1.00 75.06 162 ILE A C 1
ATOM 1263 O O . ILE A 1 162 ? -1.302 9.330 -5.769 1.00 75.06 162 ILE A O 1
ATOM 1267 N N . GLU A 1 163 ? -3.466 8.911 -6.170 1.00 77.75 163 GLU A N 1
ATOM 1268 C CA . GLU A 1 163 ? -3.274 8.441 -7.542 1.00 77.75 163 GLU A CA 1
ATOM 1269 C C . GLU A 1 163 ? -2.631 9.486 -8.450 1.00 77.75 163 GLU A C 1
ATOM 1271 O O . GLU A 1 163 ? -1.740 9.145 -9.219 1.00 77.75 163 GLU A O 1
ATOM 1276 N N . GLN A 1 164 ? -3.025 10.760 -8.363 1.00 77.25 164 GLN A N 1
ATOM 1277 C CA . GLN A 1 164 ? -2.431 11.819 -9.186 1.00 77.25 164 GLN A CA 1
ATOM 1278 C C . GLN A 1 164 ? -0.945 12.036 -8.875 1.00 77.25 164 GLN A C 1
ATOM 1280 O O . GLN A 1 164 ? -0.151 12.329 -9.777 1.00 77.25 164 GLN A O 1
ATOM 1285 N N . ASP A 1 165 ? -0.553 11.890 -7.610 1.00 77.75 165 ASP A N 1
ATOM 1286 C CA . ASP A 1 165 ? 0.849 11.974 -7.209 1.00 77.75 165 ASP A CA 1
ATOM 1287 C C . ASP A 1 165 ? 1.646 10.752 -7.685 1.00 77.75 165 ASP A C 1
ATOM 1289 O O . ASP A 1 165 ? 2.750 10.902 -8.220 1.00 77.75 165 ASP A O 1
ATOM 1293 N N . LEU A 1 166 ? 1.060 9.556 -7.606 1.00 86.00 166 LEU A N 1
ATOM 1294 C CA . LEU A 1 166 ? 1.679 8.318 -8.084 1.00 86.00 166 LEU A CA 1
ATOM 1295 C C . LEU A 1 166 ? 1.736 8.227 -9.619 1.00 86.00 166 LEU A C 1
ATOM 1297 O O . LEU A 1 166 ? 2.722 7.748 -10.184 1.00 86.00 166 LEU A O 1
ATOM 1301 N N . MET A 1 167 ? 0.755 8.804 -10.315 1.00 88.12 167 MET A N 1
ATOM 1302 C CA . MET A 1 167 ? 0.679 8.893 -11.776 1.00 88.12 167 MET A CA 1
ATOM 1303 C C . MET A 1 167 ? 1.920 9.557 -12.379 1.00 88.12 167 MET A C 1
ATOM 1305 O O . MET A 1 167 ? 2.383 9.178 -13.455 1.00 88.12 167 MET A O 1
ATOM 1309 N N . LYS A 1 168 ? 2.517 10.534 -11.689 1.00 87.31 168 LYS A N 1
ATOM 1310 C CA . LYS A 1 168 ? 3.751 11.185 -12.155 1.00 87.31 168 LYS A CA 1
ATOM 1311 C C . LYS A 1 168 ? 4.936 10.217 -12.140 1.00 87.31 168 LYS A C 1
ATOM 1313 O O . LYS A 1 168 ? 5.739 10.237 -13.074 1.00 87.31 168 LYS A O 1
ATOM 1318 N N . PHE A 1 169 ? 5.042 9.357 -11.126 1.00 91.06 169 PHE A N 1
ATOM 1319 C CA . PHE A 1 169 ? 6.051 8.295 -11.102 1.00 91.06 169 PHE A CA 1
ATOM 1320 C C . PHE A 1 169 ? 5.798 7.274 -12.215 1.00 91.06 169 PHE A C 1
ATOM 1322 O O . PHE A 1 169 ? 6.732 6.934 -12.946 1.00 91.06 169 PHE A O 1
ATOM 1329 N N . ALA A 1 170 ? 4.536 6.880 -12.413 1.00 92.62 170 ALA A N 1
ATOM 1330 C CA . ALA A 1 170 ? 4.144 5.948 -13.465 1.00 92.62 170 ALA A CA 1
ATOM 1331 C C . ALA A 1 170 ? 4.532 6.479 -14.856 1.00 92.62 170 ALA A C 1
ATOM 1333 O O . ALA A 1 170 ? 5.237 5.809 -15.612 1.00 92.62 170 ALA A O 1
ATOM 1334 N N . LYS A 1 171 ? 4.194 7.739 -15.162 1.00 93.31 171 LYS A N 1
ATOM 1335 C CA . LYS A 1 171 ? 4.547 8.403 -16.429 1.00 93.31 171 LYS A CA 1
ATOM 1336 C C . LYS A 1 171 ? 6.057 8.453 -16.669 1.00 93.31 171 LYS A C 1
ATOM 1338 O O . LYS A 1 171 ? 6.501 8.138 -17.771 1.00 93.31 171 LYS A O 1
ATOM 1343 N N . LYS A 1 172 ? 6.861 8.778 -15.646 1.00 92.75 172 LYS A N 1
ATOM 1344 C CA . LYS A 1 172 ? 8.335 8.790 -15.758 1.00 92.75 172 LYS A CA 1
ATOM 1345 C C . LYS A 1 172 ? 8.914 7.409 -16.064 1.00 92.75 172 LYS A C 1
ATOM 1347 O O . LYS A 1 172 ? 9.957 7.313 -16.708 1.00 92.75 172 LYS A O 1
ATOM 1352 N N . MET A 1 173 ? 8.268 6.348 -15.592 1.00 95.38 173 MET A N 1
ATOM 1353 C CA . MET A 1 173 ? 8.765 4.980 -15.722 1.00 95.38 173 MET A CA 1
ATOM 1354 C C . MET A 1 173 ? 8.125 4.177 -16.856 1.00 95.38 173 MET A C 1
ATOM 1356 O O . MET A 1 173 ? 8.664 3.138 -17.229 1.00 95.38 173 MET A O 1
ATOM 1360 N N . LYS A 1 174 ? 7.047 4.673 -17.473 1.00 95.50 174 LYS A N 1
ATOM 1361 C CA . LYS A 1 174 ? 6.296 4.000 -18.545 1.00 95.50 174 LYS A CA 1
ATOM 1362 C C . LYS A 1 174 ? 7.185 3.439 -19.657 1.00 95.50 174 LYS A C 1
ATOM 1364 O O . LYS A 1 174 ? 7.013 2.292 -20.058 1.00 95.50 174 LYS A O 1
ATOM 1369 N N . LYS A 1 175 ? 8.177 4.208 -20.128 1.00 96.50 175 LYS A N 1
ATOM 1370 C CA . LYS A 1 175 ? 9.123 3.747 -21.165 1.00 96.50 175 LYS A CA 1
ATOM 1371 C C . LYS A 1 175 ? 10.000 2.588 -20.677 1.00 96.50 175 LYS A C 1
ATOM 1373 O O . LYS A 1 175 ? 10.190 1.631 -21.418 1.00 96.50 175 LYS A O 1
ATOM 1378 N N . LYS A 1 176 ? 10.513 2.659 -19.443 1.00 96.38 176 LYS A N 1
ATOM 1379 C CA . LYS A 1 176 ? 11.341 1.599 -18.843 1.00 96.38 176 LYS A CA 1
ATOM 1380 C C . LYS A 1 176 ? 10.530 0.330 -18.589 1.00 96.38 176 LYS A C 1
ATOM 1382 O O . LYS A 1 176 ? 11.006 -0.757 -18.893 1.00 96.38 176 LYS A O 1
ATOM 1387 N N . PHE A 1 177 ? 9.294 0.482 -18.119 1.00 96.31 177 PHE A N 1
ATOM 1388 C CA . PHE A 1 177 ? 8.365 -0.625 -17.916 1.00 96.31 177 PHE A CA 1
ATOM 1389 C C . PHE A 1 177 ? 8.028 -1.336 -19.234 1.00 96.31 177 PHE A C 1
ATOM 1391 O O . PHE A 1 177 ? 8.183 -2.546 -19.335 1.00 96.31 177 PHE A O 1
ATOM 1398 N N . ARG A 1 178 ? 7.682 -0.587 -20.294 1.00 95.44 178 ARG A N 1
ATOM 1399 C CA . ARG A 1 178 ? 7.436 -1.160 -21.635 1.00 95.44 178 ARG A CA 1
ATOM 1400 C C . ARG A 1 178 ? 8.648 -1.900 -22.205 1.00 95.44 178 ARG A C 1
ATOM 1402 O O . ARG A 1 178 ? 8.484 -2.901 -22.887 1.00 95.44 178 ARG A O 1
ATOM 1409 N N . LYS A 1 179 ? 9.860 -1.426 -21.902 1.00 96.88 179 LYS A N 1
ATOM 1410 C CA . LYS A 1 179 ? 11.125 -2.086 -22.262 1.00 96.88 179 LYS A CA 1
ATOM 1411 C C . LYS A 1 179 ? 11.531 -3.214 -21.299 1.00 96.88 179 LYS A C 1
ATOM 1413 O O . LYS A 1 179 ? 12.656 -3.690 -21.395 1.00 96.88 179 LYS A O 1
ATOM 1418 N N . LYS A 1 180 ? 10.665 -3.608 -20.354 1.00 95.94 180 LYS A N 1
ATOM 1419 C CA . LYS A 1 180 ? 10.920 -4.639 -19.329 1.00 95.94 180 LYS A CA 1
ATOM 1420 C C . LYS A 1 180 ? 12.172 -4.382 -18.470 1.00 95.94 180 LYS A C 1
ATOM 1422 O O . LYS A 1 180 ? 12.752 -5.304 -17.910 1.00 95.94 180 LYS A O 1
ATOM 1427 N N . GLN A 1 181 ? 12.592 -3.121 -18.350 1.00 97.00 181 GLN A N 1
ATOM 1428 C CA . GLN A 1 181 ? 13.738 -2.719 -17.519 1.00 97.00 181 GLN A CA 1
ATOM 1429 C C . GLN A 1 181 ? 13.369 -2.563 -16.043 1.00 97.00 181 GLN A C 1
ATOM 1431 O O . GLN A 1 181 ? 14.247 -2.494 -15.192 1.00 97.00 181 GLN A O 1
ATOM 1436 N N . ILE A 1 182 ? 12.078 -2.435 -15.753 1.00 97.62 182 ILE A N 1
ATOM 1437 C CA . ILE A 1 182 ? 11.520 -2.435 -14.404 1.00 97.62 182 ILE A CA 1
ATOM 1438 C C . ILE A 1 182 ? 10.252 -3.286 -14.432 1.00 97.62 182 ILE A C 1
ATOM 1440 O O . ILE A 1 182 ? 9.610 -3.397 -15.481 1.00 97.62 182 ILE A O 1
ATOM 1444 N N . SER A 1 183 ? 9.861 -3.814 -13.281 1.00 97.44 183 SER A N 1
ATOM 1445 C CA . SER A 1 183 ? 8.640 -4.604 -13.113 1.00 97.44 183 SER A CA 1
ATOM 1446 C C . SER A 1 183 ? 7.578 -3.880 -12.296 1.00 97.44 183 SER A C 1
ATOM 1448 O O . SER A 1 183 ? 6.395 -4.111 -12.521 1.00 97.44 183 SER A O 1
ATOM 1450 N N . ALA A 1 184 ? 7.974 -3.009 -11.365 1.00 97.56 184 ALA A N 1
ATOM 1451 C CA . ALA A 1 184 ? 7.042 -2.302 -10.493 1.00 97.56 184 ALA A CA 1
ATOM 1452 C C . ALA A 1 184 ? 7.658 -1.048 -9.856 1.00 97.56 184 ALA A C 1
ATOM 1454 O O . ALA A 1 184 ? 8.840 -0.742 -10.047 1.00 97.56 184 ALA A O 1
ATOM 1455 N N . ILE A 1 185 ? 6.832 -0.320 -9.101 1.00 96.62 185 ILE A N 1
ATOM 1456 C CA . ILE A 1 185 ? 7.233 0.842 -8.307 1.00 96.62 185 ILE A CA 1
ATOM 1457 C C . ILE A 1 185 ? 6.810 0.637 -6.850 1.00 96.62 185 ILE A C 1
ATOM 1459 O O . ILE A 1 185 ? 5.651 0.332 -6.584 1.00 96.62 185 ILE A O 1
ATOM 1463 N N . ILE A 1 186 ? 7.735 0.858 -5.916 1.00 96.06 186 ILE A N 1
ATOM 1464 C CA . ILE A 1 186 ? 7.482 0.887 -4.472 1.00 96.06 186 ILE A CA 1
ATOM 1465 C C . ILE A 1 186 ? 7.479 2.340 -3.990 1.00 96.06 186 ILE A C 1
ATOM 1467 O O . ILE A 1 186 ? 8.389 3.116 -4.290 1.00 96.06 186 ILE A O 1
ATOM 1471 N N . TYR A 1 187 ? 6.457 2.714 -3.230 1.00 92.12 187 TYR A N 1
ATOM 1472 C CA . TYR A 1 187 ? 6.363 3.978 -2.517 1.00 92.12 187 TYR A CA 1
ATOM 1473 C C . TYR A 1 187 ? 6.168 3.698 -1.022 1.00 92.12 187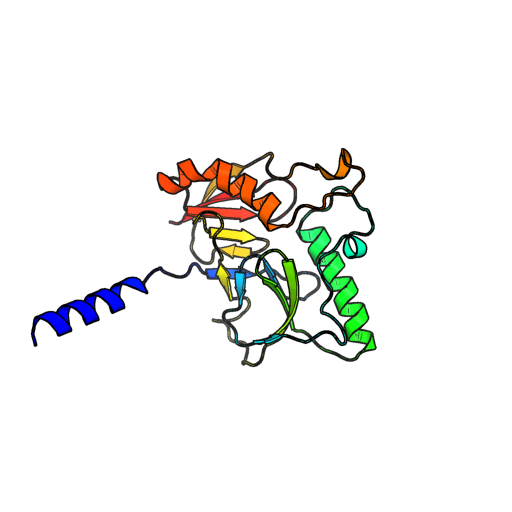 TYR A C 1
ATOM 1475 O O . TYR A 1 187 ? 5.109 3.250 -0.588 1.00 92.12 187 TYR A O 1
ATOM 1483 N N . GLU A 1 188 ? 7.187 4.005 -0.226 1.00 84.00 188 GLU A N 1
ATOM 1484 C CA . GLU A 1 188 ? 7.134 3.861 1.233 1.00 84.00 188 GLU A CA 1
ATOM 1485 C C . GLU A 1 188 ? 6.708 5.175 1.897 1.00 84.00 188 GLU A C 1
ATOM 1487 O O . GLU A 1 188 ? 5.678 5.258 2.566 1.00 84.00 188 GLU A O 1
ATOM 1492 N N . ARG A 1 189 ? 7.509 6.232 1.708 1.00 78.31 189 ARG A N 1
ATOM 1493 C CA . ARG A 1 189 ? 7.328 7.533 2.362 1.00 78.31 189 ARG A CA 1
ATOM 1494 C C . ARG A 1 189 ? 8.051 8.661 1.628 1.00 78.31 189 ARG A C 1
ATOM 1496 O O . ARG A 1 189 ? 9.026 8.454 0.910 1.00 78.31 189 ARG A O 1
ATOM 1503 N N . GLY A 1 190 ? 7.616 9.892 1.885 1.00 77.94 190 GLY A N 1
ATOM 1504 C CA . GLY A 1 190 ? 8.292 11.099 1.404 1.00 77.94 190 GLY A CA 1
ATOM 1505 C C . GLY A 1 190 ? 8.015 11.424 -0.068 1.00 77.94 190 GLY A C 1
ATOM 1506 O O . GLY A 1 190 ? 6.906 11.261 -0.549 1.00 77.94 190 GLY A O 1
ATOM 1507 N N . LYS A 1 191 ? 9.008 11.971 -0.782 1.00 77.19 191 LYS A N 1
ATOM 1508 C CA . LYS A 1 191 ? 8.840 12.513 -2.154 1.00 77.19 191 LYS A CA 1
ATOM 1509 C C . LYS A 1 191 ? 9.462 11.641 -3.250 1.00 77.19 191 LYS A C 1
ATOM 1511 O O . LYS A 1 191 ? 9.568 12.078 -4.401 1.00 77.19 191 LYS A O 1
ATOM 1516 N N . LYS A 1 192 ? 9.933 10.451 -2.883 1.00 86.62 192 LYS A N 1
ATOM 1517 C CA . LYS A 1 192 ? 10.668 9.527 -3.748 1.00 86.62 192 LYS A CA 1
ATOM 1518 C C . LYS A 1 192 ? 9.921 8.195 -3.817 1.00 86.62 192 LYS A C 1
ATOM 1520 O O . LYS A 1 192 ? 9.197 7.847 -2.893 1.00 86.62 192 LYS A O 1
ATOM 1525 N N . ALA A 1 193 ? 10.103 7.488 -4.921 1.00 92.44 193 ALA A N 1
ATOM 1526 C CA . ALA A 1 193 ? 9.641 6.118 -5.108 1.00 92.44 193 ALA A CA 1
ATOM 1527 C C . ALA A 1 193 ? 10.789 5.287 -5.685 1.00 92.44 193 ALA A C 1
ATOM 1529 O O . ALA A 1 193 ? 11.685 5.845 -6.317 1.00 92.44 193 ALA A O 1
ATOM 1530 N N . ASN A 1 194 ? 10.759 3.977 -5.505 1.00 95.88 194 ASN A N 1
ATOM 1531 C CA . ASN A 1 194 ? 11.801 3.067 -5.960 1.00 95.88 194 ASN A CA 1
ATOM 1532 C C . ASN A 1 194 ? 11.264 2.239 -7.126 1.00 95.88 194 ASN A C 1
ATOM 1534 O O . ASN A 1 194 ? 10.212 1.618 -7.014 1.00 95.88 194 ASN A O 1
ATOM 1538 N N . ALA A 1 195 ? 11.959 2.247 -8.260 1.00 97.00 195 ALA A N 1
ATOM 1539 C CA . ALA A 1 195 ? 11.696 1.295 -9.327 1.00 97.00 195 ALA A CA 1
ATOM 1540 C C . ALA A 1 195 ? 12.426 -0.009 -9.014 1.00 97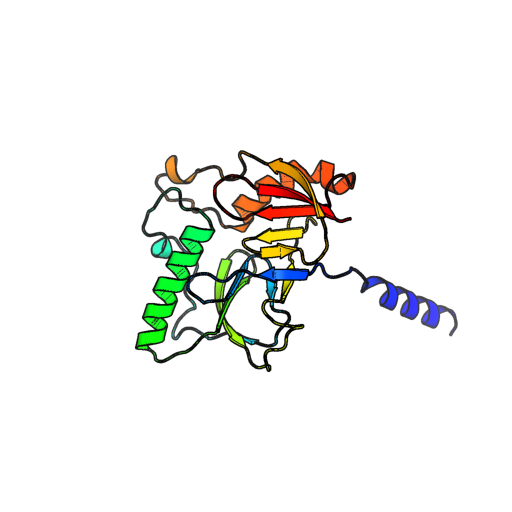.00 195 ALA A C 1
ATOM 1542 O O . ALA A 1 195 ? 13.619 0.013 -8.701 1.00 97.00 195 ALA A O 1
ATOM 1543 N N . ILE A 1 196 ? 11.715 -1.119 -9.152 1.00 98.12 196 ILE A N 1
ATOM 1544 C CA . ILE A 1 196 ? 12.234 -2.457 -8.880 1.00 98.12 196 ILE A CA 1
ATOM 1545 C C . ILE A 1 196 ? 12.049 -3.356 -10.095 1.00 98.12 196 ILE A C 1
ATOM 1547 O O . ILE A 1 196 ? 11.215 -3.075 -10.966 1.00 98.12 196 ILE A O 1
ATOM 1551 N N . LYS A 1 197 ? 12.799 -4.448 -10.138 1.00 97.94 197 LYS A N 1
ATOM 1552 C CA . LYS A 1 197 ? 12.638 -5.514 -11.120 1.00 97.94 197 LYS A CA 1
ATOM 1553 C C . LYS A 1 197 ? 12.532 -6.836 -10.376 1.00 97.94 197 LYS A C 1
ATOM 1555 O O . LYS A 1 197 ? 13.312 -7.087 -9.473 1.00 97.94 197 LYS A O 1
ATOM 1560 N N . PHE A 1 198 ? 11.520 -7.629 -10.707 1.00 96.75 198 PHE A N 1
ATOM 1561 C CA . PHE A 1 198 ? 11.369 -8.950 -10.103 1.00 96.75 198 PHE A CA 1
ATOM 1562 C C . PHE A 1 198 ? 12.411 -9.905 -10.671 1.00 96.75 198 PHE A C 1
ATOM 1564 O O . PHE A 1 198 ? 12.663 -9.855 -11.880 1.00 96.75 198 PHE A O 1
ATOM 1571 N N . ASN A 1 199 ? 12.934 -10.769 -9.803 1.00 90.44 199 ASN A N 1
ATOM 1572 C CA . ASN A 1 199 ? 13.825 -11.865 -10.181 1.00 90.44 199 ASN A CA 1
ATOM 1573 C C . ASN A 1 199 ? 13.072 -12.944 -10.971 1.00 90.44 199 ASN A C 1
ATOM 1575 O O . ASN A 1 199 ? 11.848 -13.131 -10.737 1.00 90.44 199 ASN A O 1
#

Sequence (199 aa):
MRKLLSILVLFITLNSVAQIKAKVQKVNGIEVYLLAEPVREYETLKGGGKGIQWGSAITGGLINESIATKVSKYIKKLAKQYKNENIKFDAVVYTNGKQMTAIKFTDKKTPENDRIAIVQKIEGIPFFVMSEPIKEYEFVKTIGGGIKWKSALTGGLINNSIEQDLMKFAKKMKKKFRKKQISAIIYERGKKANAIKFN

Foldseek 3Di:
DVVVVVVVVVVVVPPPPPFFKWQADDAPQATEAEQWAQPFAKDWDPDPPDAPKPDPVQVVLDQPAKPSRSVNSVCVVVVVSCVVVVHDFRHWHDPDQIHITTIHGPDDDDPVRNRMTGFHDALNATEAENIGTPFDKDWDDKDADLDDRPCVVVVNPDDGTPSSSVNSVCVVCVVCVVVLVFRHWYHNIDGMIITIHGD

Radius of gyration: 19.05 Å; chains: 1; bounding box: 41×57×55 Å

pLDDT: mean 78.87, std 20.09, range [34.19, 98.12]